Protein AF-A0A1B7WLI9-F1 (afdb_monomer_lite)

Secondary structure (DSSP, 8-state):
--------TTSTTS-TTTS----GGGGGS-EEEE-SSS--EEE--GGGT------TTSEEEE-HHHHHH-THHHH-TT-EEEPPHHHHHHTT--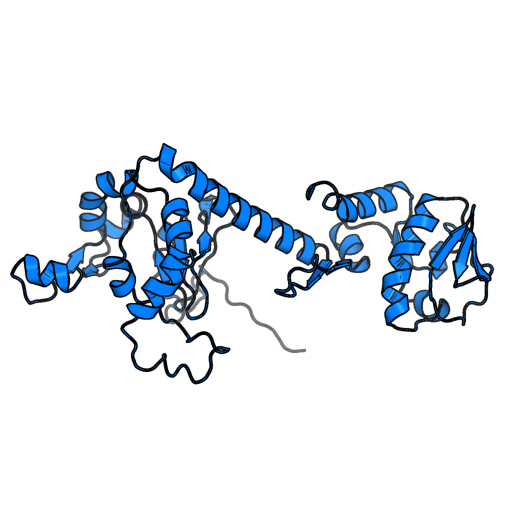S--EEEHHHHHHHHHHHHTT--HHHHHHHHHSHHHHHHHHHT---TTS----STT--------HHHHHT-------HHHHHHHHHHHHHHHHHHHHHHHHHHHTEEEE--SSSSPPEEEE-HHHHHHHTT--EEEHHHHTTTT-EE-S-TTSB--SEEEETTEEEETTEEEEE-S-HHHHHHHHHHHHHHHTTT-BHHHHHHH-EEESSHHHHHHHHHHHHTTTSS--

pLDDT: mean 78.54, std 15.27, range [27.27, 98.25]

Sequence (322 aa):
IDKIRYLEWGTSRVPNNISRATIPELYNYPKILFGMTSFPTYDRGIAEGDGFYVPDSVRICVRWDDVYKVKRLEKEKRQMYELSKKRQKLIGDGKGKKLQIYQYAEEKIKIAEKFDLRYIAAILASSFGKRFLLLNNRDENIMSVNSETQIAKSRIYPDDLKEFPIKNISLEEQQPFIDYVNHLIESNWNLYTLTQLGHKIKFDYSDSDPTIEVNFRQVFENLNLPCWNFLNAEPHRFEIIGERNQTITKIKIKDDKLLNVRQELIFSESTIVLEFLKIYLQQYEKRGLTWTDLIQEGKIPKTDEYIQQGRRSMYSFTNSNN

Radius of gyration: 28.04 Å; chains: 1; bounding box: 56×50×82 Å

Structure (mmCIF, N/CA/C/O backbone):
data_AF-A0A1B7WLI9-F1
#
_entry.id   AF-A0A1B7WLI9-F1
#
loop_
_atom_site.group_PDB
_atom_site.id
_atom_site.type_symbol
_atom_site.label_atom_id
_atom_site.label_alt_id
_atom_site.label_comp_id
_atom_site.label_asym_id
_atom_site.label_entity_id
_atom_site.label_seq_id
_atom_site.pdbx_PDB_ins_code
_atom_site.Cartn_x
_atom_site.Cartn_y
_atom_site.Cartn_z
_atom_site.occupancy
_atom_site.B_iso_or_equiv
_atom_site.auth_seq_id
_atom_site.auth_comp_id
_atom_site.auth_asym_id
_atom_site.auth_atom_id
_atom_site.pd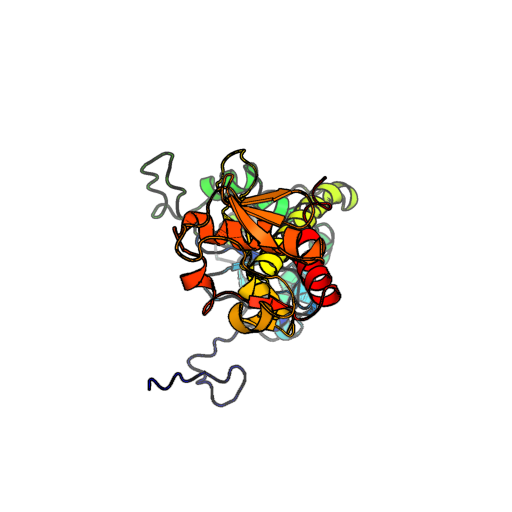bx_PDB_model_num
ATOM 1 N N . ILE A 1 1 ? 18.676 -32.121 -3.829 1.00 48.72 1 ILE A N 1
ATOM 2 C CA . ILE A 1 1 ? 17.355 -31.529 -4.151 1.00 48.72 1 ILE A CA 1
ATOM 3 C C . ILE A 1 1 ? 16.649 -31.307 -2.827 1.00 48.72 1 ILE A C 1
ATOM 5 O O . ILE A 1 1 ? 16.165 -32.272 -2.240 1.00 48.72 1 ILE A O 1
ATOM 9 N N . ASP A 1 2 ? 16.663 -30.077 -2.322 1.00 39.59 2 ASP A N 1
ATOM 10 C CA . ASP A 1 2 ? 15.984 -29.747 -1.071 1.00 39.59 2 ASP A CA 1
ATOM 11 C C . ASP A 1 2 ? 14.473 -29.750 -1.300 1.00 39.59 2 ASP A C 1
ATOM 13 O O . ASP A 1 2 ? 13.942 -29.004 -2.122 1.00 39.59 2 ASP A O 1
ATOM 17 N N . LYS A 1 3 ? 13.766 -30.650 -0.609 1.00 53.09 3 LYS A N 1
ATOM 18 C CA . LYS A 1 3 ? 12.302 -30.715 -0.652 1.00 53.09 3 LYS A CA 1
ATOM 19 C C . LYS A 1 3 ? 11.739 -29.556 0.165 1.00 53.09 3 LYS A C 1
ATOM 21 O O . LYS A 1 3 ? 11.519 -29.697 1.366 1.00 53.09 3 LYS A O 1
ATOM 26 N N . ILE A 1 4 ? 11.481 -28.433 -0.496 1.00 63.66 4 ILE A N 1
ATOM 27 C CA . ILE A 1 4 ? 10.668 -27.353 0.064 1.00 63.66 4 ILE A CA 1
ATOM 28 C C . ILE A 1 4 ? 9.254 -27.910 0.273 1.00 63.66 4 ILE A C 1
ATOM 30 O O . ILE A 1 4 ? 8.623 -28.397 -0.665 1.00 63.66 4 ILE A O 1
ATOM 34 N N . ARG A 1 5 ? 8.775 -27.904 1.520 1.00 62.66 5 ARG A N 1
ATOM 35 C CA . ARG A 1 5 ? 7.411 -28.314 1.877 1.00 62.66 5 ARG A CA 1
ATOM 36 C C . ARG A 1 5 ? 6.614 -27.076 2.265 1.00 62.66 5 ARG A C 1
ATOM 38 O O . ARG A 1 5 ? 7.075 -26.287 3.084 1.00 62.66 5 ARG A O 1
ATOM 45 N N . TYR A 1 6 ? 5.423 -26.940 1.698 1.00 66.25 6 TYR A N 1
ATOM 46 C CA . TYR A 1 6 ? 4.481 -25.871 2.017 1.00 66.25 6 TYR A CA 1
ATOM 47 C C . TYR A 1 6 ? 3.444 -26.378 3.026 1.00 66.25 6 TYR A C 1
ATOM 49 O O . TYR A 1 6 ? 3.073 -27.552 3.006 1.00 66.25 6 TYR A O 1
ATOM 57 N N . LEU A 1 7 ? 2.989 -25.500 3.920 1.00 65.88 7 LEU A N 1
ATOM 58 C CA . LEU A 1 7 ? 1.872 -25.769 4.829 1.00 65.88 7 LEU A CA 1
ATOM 59 C C . LEU A 1 7 ? 0.556 -25.387 4.139 1.00 65.88 7 LEU A C 1
ATOM 61 O O . LEU A 1 7 ? 0.401 -24.255 3.686 1.00 65.88 7 LEU A O 1
ATOM 65 N N . GLU A 1 8 ? -0.395 -26.319 4.083 1.00 66.00 8 GLU A N 1
ATOM 66 C CA . GLU A 1 8 ? -1.727 -26.108 3.498 1.00 66.00 8 GLU A CA 1
ATOM 67 C C . GLU A 1 8 ? -2.629 -25.300 4.454 1.00 66.00 8 GLU A C 1
ATOM 69 O O . GLU A 1 8 ? -3.425 -25.866 5.207 1.00 66.00 8 GLU A O 1
ATOM 74 N N . TRP A 1 9 ? -2.488 -23.970 4.459 1.00 63.16 9 TRP A N 1
ATOM 75 C CA . TRP A 1 9 ? -3.261 -23.062 5.319 1.00 63.16 9 TRP A CA 1
ATOM 76 C C . TRP A 1 9 ? -4.783 -23.249 5.167 1.00 63.16 9 TRP A C 1
ATOM 78 O O . TRP A 1 9 ? -5.290 -23.384 4.058 1.00 63.16 9 TRP A O 1
ATOM 88 N N . GLY A 1 10 ? -5.522 -23.249 6.284 1.00 60.28 10 GLY A N 1
ATOM 89 C CA . GLY A 1 10 ? -6.986 -23.399 6.285 1.00 60.28 10 GLY A CA 1
ATOM 90 C C . GLY A 1 10 ? -7.503 -24.836 6.129 1.00 60.28 10 GLY A C 1
ATOM 91 O O . GLY A 1 10 ? -8.710 -25.037 6.025 1.00 60.28 10 GLY A O 1
ATOM 92 N N . THR A 1 11 ? -6.619 -25.837 6.140 1.00 69.56 11 THR A N 1
ATOM 93 C CA . THR A 1 11 ? -6.998 -27.258 6.119 1.00 69.56 11 THR A CA 1
ATOM 94 C C . THR A 1 11 ? -6.859 -27.904 7.496 1.00 69.56 11 THR A C 1
ATOM 96 O O . THR A 1 11 ? -6.132 -27.419 8.364 1.00 69.56 11 THR A O 1
ATOM 99 N N . SER A 1 12 ? -7.488 -29.068 7.682 1.00 66.25 12 SER A N 1
ATOM 100 C CA . SER A 1 12 ? -7.314 -29.898 8.885 1.00 66.25 12 SER A CA 1
ATOM 101 C C . SER A 1 12 ? -5.891 -30.451 9.061 1.00 66.25 12 SER A C 1
ATOM 103 O O . SER A 1 12 ? -5.584 -31.027 10.102 1.00 66.25 12 SER A O 1
ATOM 105 N N . ARG A 1 13 ? -5.018 -30.292 8.054 1.00 67.88 13 ARG A N 1
ATOM 106 C CA . ARG A 1 13 ? -3.630 -30.774 8.065 1.00 67.88 13 ARG A CA 1
ATOM 107 C C . ARG A 1 13 ? -2.660 -29.804 8.735 1.00 67.88 13 ARG A C 1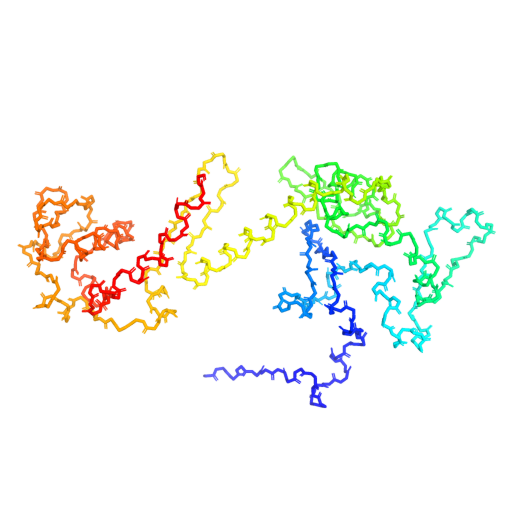
ATOM 109 O O . ARG A 1 13 ? -1.538 -30.201 9.044 1.00 67.88 13 ARG A O 1
ATOM 116 N N . VAL A 1 14 ? -3.061 -28.553 8.964 1.00 65.69 14 VAL A N 1
ATOM 117 C CA . VAL A 1 14 ? -2.256 -27.601 9.738 1.00 65.69 14 VAL A CA 1
ATOM 118 C C . VAL A 1 14 ? -2.468 -27.891 11.220 1.00 65.69 14 VAL A C 1
ATOM 120 O O . VAL A 1 14 ? -3.608 -27.864 11.680 1.00 65.69 14 VAL A O 1
ATOM 123 N N . PRO A 1 15 ? -1.401 -28.159 11.995 1.00 63.06 15 PRO A N 1
ATOM 124 C CA . PRO A 1 15 ? -1.539 -28.386 13.423 1.00 63.06 15 PRO A CA 1
ATOM 125 C C . PRO A 1 15 ? -2.229 -27.196 14.089 1.00 63.06 15 PRO A C 1
ATOM 127 O O . PRO A 1 15 ? -1.808 -26.050 13.906 1.00 63.06 15 PRO A O 1
ATOM 130 N N . ASN A 1 16 ? -3.218 -27.473 14.940 1.00 61.66 16 ASN A N 1
ATOM 131 C CA . ASN A 1 16 ? -3.893 -26.454 15.753 1.00 61.66 16 ASN A CA 1
ATOM 132 C C . ASN A 1 16 ? -2.909 -25.623 16.605 1.00 61.66 16 ASN A C 1
ATOM 134 O O . ASN A 1 16 ? -3.220 -24.506 17.005 1.00 61.66 16 ASN A O 1
ATOM 138 N N . ASN A 1 17 ? -1.701 -26.143 16.849 1.00 54.44 17 ASN A N 1
ATOM 139 C CA . ASN A 1 17 ? -0.620 -25.458 17.562 1.00 54.44 17 ASN A CA 1
ATOM 140 C C . ASN A 1 17 ? 0.058 -24.346 16.735 1.00 54.44 17 ASN A C 1
ATOM 142 O O . ASN A 1 17 ? 0.784 -23.532 17.299 1.00 54.44 17 ASN A O 1
ATOM 146 N N . ILE A 1 18 ? -0.152 -24.319 15.415 1.00 58.78 18 ILE A N 1
ATOM 147 C CA . ILE A 1 18 ? 0.377 -23.304 14.490 1.00 58.78 18 ILE A CA 1
ATOM 148 C C . ILE A 1 18 ? -0.732 -22.323 14.084 1.00 58.78 18 ILE A C 1
ATOM 150 O O . ILE A 1 18 ? -0.476 -21.127 13.940 1.00 58.78 18 ILE A O 1
ATOM 154 N N . SER A 1 19 ? -1.980 -22.791 13.951 1.00 57.03 19 SER A N 1
ATOM 155 C CA . SER A 1 19 ? -3.126 -21.915 13.696 1.00 57.03 19 SER A CA 1
ATOM 156 C C . SER A 1 19 ? -3.517 -21.161 14.971 1.00 57.03 19 SER A C 1
ATOM 158 O O . SER A 1 19 ? -4.162 -21.706 15.868 1.00 57.03 19 SER A O 1
ATOM 160 N N . ARG A 1 20 ? -3.153 -19.882 15.074 1.00 58.56 20 ARG A N 1
ATOM 161 C CA . ARG A 1 20 ? -3.694 -19.028 16.138 1.00 58.56 20 ARG A CA 1
ATOM 162 C C . ARG A 1 20 ? -5.151 -18.695 15.836 1.00 58.56 20 ARG A C 1
ATOM 164 O O . ARG A 1 20 ? -5.511 -18.487 14.681 1.00 58.56 20 ARG A O 1
ATOM 171 N N . ALA A 1 21 ? -5.970 -18.602 16.881 1.00 60.31 21 ALA A N 1
ATOM 172 C CA . ALA A 1 21 ? -7.329 -18.090 16.767 1.00 60.31 21 ALA A CA 1
ATOM 173 C C . ALA A 1 21 ? -7.275 -16.613 16.347 1.00 60.31 21 ALA A C 1
ATOM 175 O O . ALA A 1 21 ? -7.111 -15.719 17.176 1.00 60.31 21 ALA A O 1
ATOM 176 N N . THR A 1 22 ? -7.347 -16.368 15.043 1.00 71.50 22 THR A N 1
ATOM 177 C CA . THR A 1 22 ? -7.583 -15.046 14.471 1.00 71.50 22 THR A CA 1
ATOM 178 C C . THR A 1 22 ? -9.085 -14.863 14.262 1.00 71.50 22 THR A C 1
ATOM 180 O O . THR A 1 22 ? -9.869 -15.809 14.383 1.00 71.50 22 THR A O 1
ATOM 183 N N . ILE A 1 23 ? -9.493 -13.634 13.961 1.00 86.50 23 ILE A N 1
ATOM 184 C CA . ILE A 1 23 ? -10.844 -13.320 13.491 1.00 86.50 23 ILE A CA 1
ATOM 185 C C . ILE A 1 23 ? -10.670 -12.875 12.037 1.00 86.50 23 ILE A C 1
ATOM 187 O O . ILE A 1 23 ? -10.466 -11.681 11.800 1.00 86.50 23 ILE A O 1
ATOM 191 N N . PRO A 1 24 ? -10.604 -13.821 11.072 1.00 86.25 24 PRO A N 1
ATOM 192 C CA . PRO A 1 24 ? -10.329 -13.520 9.667 1.00 86.25 24 PRO A CA 1
ATOM 193 C C . PRO A 1 24 ? -11.271 -12.470 9.089 1.00 86.25 24 PRO A C 1
ATOM 195 O O . PRO A 1 24 ? -10.866 -11.674 8.253 1.00 86.25 24 PRO A O 1
ATOM 198 N N . GLU A 1 25 ? -12.505 -12.426 9.582 1.00 90.75 25 GLU A N 1
ATOM 199 C CA . GLU A 1 25 ? -13.538 -11.490 9.162 1.00 90.75 25 GLU A CA 1
ATOM 200 C C . GLU A 1 25 ? -13.099 -10.028 9.332 1.00 90.75 25 GLU A C 1
ATOM 202 O O . GLU A 1 25 ? -13.477 -9.190 8.522 1.00 90.75 25 GLU A O 1
ATOM 207 N N . LEU A 1 26 ? -12.257 -9.713 10.327 1.00 91.00 26 LEU A N 1
ATOM 208 C CA . LEU A 1 26 ? -11.725 -8.358 10.518 1.00 91.00 26 LEU A CA 1
ATOM 209 C C . LEU A 1 26 ? -10.781 -7.922 9.392 1.00 91.00 26 LEU A C 1
ATOM 211 O O . LEU A 1 26 ? -10.635 -6.728 9.153 1.00 91.00 26 LEU A O 1
ATOM 215 N N . TYR A 1 27 ? -10.149 -8.864 8.690 1.00 91.44 27 TYR A N 1
ATOM 216 C CA . TYR A 1 27 ? -9.247 -8.548 7.584 1.00 91.44 27 TYR A CA 1
ATOM 217 C C . TYR A 1 27 ? -9.981 -8.113 6.317 1.00 91.44 27 TYR A C 1
ATOM 219 O O . TYR A 1 27 ? -9.371 -7.458 5.469 1.00 91.44 27 TYR A O 1
ATOM 227 N N . ASN A 1 28 ? -11.271 -8.438 6.206 1.00 92.69 28 ASN A N 1
ATOM 228 C CA . ASN A 1 28 ? -12.104 -8.055 5.070 1.00 92.69 28 ASN A CA 1
ATOM 229 C C . ASN A 1 28 ? -12.377 -6.549 5.029 1.00 92.69 28 ASN A C 1
ATOM 231 O O . ASN A 1 28 ? -12.676 -6.034 3.960 1.00 92.69 28 ASN A O 1
ATOM 235 N N . TYR A 1 29 ? -12.265 -5.862 6.166 1.00 94.00 29 TYR A N 1
ATOM 236 C CA . TYR A 1 29 ? -12.579 -4.444 6.285 1.00 94.00 29 TYR A CA 1
ATOM 237 C C . TYR A 1 29 ? -11.338 -3.562 6.114 1.00 94.00 29 TYR A C 1
ATOM 239 O O . TYR A 1 29 ? -10.216 -4.015 6.397 1.00 94.00 29 TYR A O 1
ATOM 247 N N . PRO A 1 30 ? -11.536 -2.292 5.718 1.00 94.19 30 PRO A N 1
ATOM 248 C CA . PRO A 1 30 ? -10.477 -1.303 5.726 1.00 94.19 30 PRO A CA 1
ATOM 249 C C . PRO A 1 30 ? -9.821 -1.175 7.102 1.00 94.19 30 PRO A C 1
ATOM 251 O O . PRO A 1 30 ? -10.481 -1.214 8.147 1.00 94.19 30 PRO A O 1
ATOM 254 N N . LYS A 1 31 ? -8.500 -1.018 7.108 1.00 94.19 31 LYS A N 1
ATOM 255 C CA . LYS A 1 31 ? -7.697 -1.007 8.330 1.00 94.19 31 LYS A CA 1
ATOM 256 C C . LYS A 1 31 ? -6.449 -0.151 8.183 1.00 94.19 31 LYS A C 1
ATOM 258 O O . LYS A 1 31 ? -5.901 0.008 7.100 1.00 94.19 31 LYS A O 1
ATOM 263 N N . ILE A 1 32 ? -5.976 0.382 9.303 1.00 93.56 32 ILE A N 1
ATOM 264 C CA . ILE A 1 32 ? -4.643 0.986 9.392 1.00 93.56 32 ILE A CA 1
ATOM 265 C C . ILE A 1 32 ? -3.692 -0.078 9.932 1.00 93.56 32 ILE A C 1
ATOM 267 O O . ILE A 1 32 ? -3.972 -0.694 10.961 1.00 93.56 32 ILE A O 1
ATOM 271 N N . LEU A 1 33 ? -2.577 -0.295 9.243 1.00 90.62 33 LEU A N 1
ATOM 272 C CA . LEU A 1 33 ? -1.531 -1.235 9.624 1.00 90.62 33 LEU A CA 1
ATOM 273 C C . LEU A 1 33 ? -0.372 -0.483 10.272 1.00 90.62 33 LEU A C 1
ATOM 275 O O . LEU A 1 33 ? 0.156 0.455 9.684 1.00 90.62 33 LEU A O 1
ATOM 279 N N . PHE A 1 34 ? 0.067 -0.935 11.441 1.00 85.62 34 PHE A N 1
ATOM 280 C CA . PHE A 1 34 ? 1.279 -0.463 12.106 1.00 85.62 34 PHE A CA 1
ATOM 281 C C . PHE A 1 34 ? 2.277 -1.608 12.224 1.00 85.62 34 PHE A C 1
ATOM 283 O O . PHE A 1 34 ? 2.041 -2.572 12.958 1.00 85.62 34 PHE A O 1
ATOM 290 N N . GLY A 1 35 ? 3.399 -1.505 11.516 1.00 76.69 35 GLY A N 1
ATOM 291 C CA . GLY A 1 35 ? 4.520 -2.416 11.714 1.00 76.69 35 GLY A CA 1
ATOM 292 C C . GLY A 1 35 ? 5.323 -2.054 12.962 1.00 76.69 35 GLY A C 1
ATOM 293 O O . GLY A 1 35 ? 5.289 -0.926 13.443 1.00 76.69 35 GLY A O 1
ATOM 294 N N . MET A 1 36 ? 6.097 -3.012 13.474 1.00 64.25 36 MET A N 1
ATOM 295 C CA . MET A 1 36 ? 6.949 -2.810 14.658 1.00 64.25 36 MET A CA 1
ATOM 296 C C . MET A 1 36 ? 8.051 -1.754 14.451 1.00 64.25 36 MET A C 1
ATOM 298 O O . MET A 1 36 ? 8.588 -1.220 15.416 1.00 64.25 36 MET A O 1
ATOM 302 N N . THR A 1 37 ? 8.427 -1.492 13.199 1.00 61.44 37 THR A N 1
ATOM 303 C CA . THR A 1 37 ? 9.487 -0.543 12.821 1.00 61.44 37 THR A CA 1
ATOM 304 C C . THR A 1 37 ? 9.066 0.386 11.687 1.00 61.44 37 THR A C 1
ATOM 306 O O . THR A 1 37 ? 9.896 1.130 11.173 1.00 61.44 37 THR A O 1
ATOM 309 N N . SER A 1 38 ? 7.804 0.322 11.256 1.00 67.00 38 SER A N 1
ATOM 310 C CA . SER A 1 38 ? 7.291 1.103 10.134 1.00 67.00 38 SER A CA 1
ATOM 311 C C . SER A 1 38 ? 6.197 2.053 10.599 1.00 67.00 38 SER A C 1
ATOM 313 O O . SER A 1 38 ? 5.463 1.782 11.548 1.00 67.00 38 SER A O 1
ATOM 315 N N . PHE A 1 39 ? 6.079 3.174 9.898 1.00 72.25 39 PHE A N 1
ATOM 316 C CA . PHE A 1 39 ? 4.972 4.104 10.085 1.00 72.25 39 PHE A CA 1
ATOM 317 C C . PHE A 1 39 ? 3.649 3.498 9.590 1.00 72.25 39 PHE A C 1
ATOM 319 O O . PHE A 1 39 ? 3.677 2.521 8.833 1.00 72.25 39 PHE A O 1
ATOM 326 N N . PRO A 1 40 ? 2.498 4.033 10.042 1.00 85.69 40 PRO A N 1
ATOM 327 C CA . PRO A 1 40 ? 1.205 3.506 9.645 1.00 85.69 40 PRO A CA 1
ATOM 328 C C . PRO A 1 40 ? 0.986 3.594 8.139 1.00 85.69 40 PRO A C 1
ATOM 330 O O . PRO A 1 40 ? 1.371 4.574 7.505 1.00 85.69 40 PRO A O 1
ATOM 333 N N . THR A 1 41 ? 0.302 2.593 7.599 1.00 87.56 41 THR A N 1
ATOM 334 C CA . THR A 1 41 ? -0.227 2.609 6.234 1.00 87.56 41 THR A CA 1
ATOM 335 C C . THR A 1 41 ? -1.697 2.211 6.240 1.00 87.56 41 THR A C 1
ATOM 337 O O . THR A 1 41 ? -2.165 1.558 7.175 1.00 87.56 41 THR A O 1
ATOM 340 N N . TYR A 1 42 ? -2.432 2.621 5.215 1.00 92.81 42 TYR A N 1
ATOM 341 C CA . TYR A 1 42 ? -3.826 2.243 5.030 1.00 92.81 42 TYR A CA 1
ATOM 342 C C . TYR A 1 42 ? -3.932 1.020 4.114 1.00 92.81 42 TYR A C 1
ATOM 344 O O . TYR A 1 42 ? -3.202 0.892 3.135 1.00 92.81 42 TYR A O 1
ATOM 352 N N . ASP A 1 43 ? -4.858 0.135 4.452 1.00 91.44 43 ASP A N 1
ATOM 353 C CA . ASP A 1 43 ? -5.188 -1.094 3.745 1.00 91.44 43 ASP A CA 1
ATOM 354 C C . ASP A 1 43 ? -6.706 -1.109 3.518 1.00 91.44 43 ASP A C 1
ATOM 356 O O . ASP A 1 43 ? -7.479 -0.887 4.455 1.00 91.44 43 ASP A O 1
ATOM 360 N N . ARG A 1 44 ? -7.134 -1.336 2.271 1.00 89.69 44 ARG A N 1
ATOM 361 C CA . ARG A 1 44 ? -8.547 -1.289 1.855 1.00 89.69 44 ARG A CA 1
ATOM 362 C C . ARG A 1 44 ? -9.369 -2.501 2.311 1.00 89.69 44 ARG A C 1
ATOM 364 O O . ARG A 1 44 ? -10.592 -2.439 2.293 1.00 89.69 44 ARG A O 1
ATOM 371 N N . GLY A 1 45 ? -8.728 -3.560 2.797 1.00 89.50 45 GLY A N 1
ATOM 372 C CA . GLY A 1 45 ? -9.376 -4.807 3.190 1.00 89.50 45 GLY A CA 1
ATOM 373 C C . GLY A 1 45 ? -9.250 -5.896 2.127 1.00 89.50 45 GLY A C 1
ATOM 374 O O . GLY A 1 45 ? -9.090 -5.637 0.941 1.00 89.50 45 GLY A O 1
ATOM 375 N N . ILE A 1 46 ? -9.312 -7.159 2.555 1.00 87.38 46 ILE A N 1
ATOM 376 C CA . ILE A 1 46 ? -9.196 -8.311 1.642 1.00 87.38 46 ILE A CA 1
ATOM 377 C C . ILE A 1 46 ? -10.391 -8.391 0.683 1.00 87.38 46 ILE A C 1
ATOM 379 O O . ILE A 1 46 ? -10.241 -8.862 -0.441 1.00 87.38 46 ILE A O 1
ATOM 383 N N . ALA A 1 47 ? -11.567 -7.911 1.102 1.00 81.69 47 ALA A N 1
ATOM 384 C CA . ALA A 1 47 ? -12.765 -7.918 0.263 1.00 81.69 47 ALA A CA 1
ATOM 385 C C . ALA A 1 47 ? -12.619 -7.041 -0.994 1.00 81.69 47 ALA A C 1
ATOM 387 O O . ALA A 1 47 ? -13.241 -7.339 -2.007 1.00 81.69 47 ALA A O 1
ATOM 388 N N . GLU A 1 48 ? -11.757 -6.022 -0.942 1.00 77.75 48 GLU A N 1
ATOM 389 C CA . GLU A 1 48 ? -11.445 -5.127 -2.064 1.00 77.75 48 GLU A CA 1
ATOM 390 C C . GLU A 1 48 ? -10.346 -5.691 -2.991 1.00 77.75 48 GLU A C 1
ATOM 392 O O . GLU A 1 48 ? -9.979 -5.071 -3.986 1.00 77.75 48 GLU A O 1
ATOM 397 N N . GLY A 1 49 ? -9.827 -6.892 -2.701 1.00 71.00 49 GLY A N 1
ATOM 398 C CA . GLY A 1 49 ? -8.875 -7.610 -3.556 1.00 71.00 49 GLY A CA 1
ATOM 399 C C . GLY A 1 49 ? -7.407 -7.214 -3.384 1.00 71.00 49 GLY A C 1
ATOM 400 O O . GLY A 1 49 ? -6.549 -7.792 -4.048 1.00 71.00 49 GLY A O 1
ATOM 401 N N . ASP A 1 50 ? -7.098 -6.277 -2.487 1.00 73.19 50 ASP A N 1
ATOM 402 C CA . ASP A 1 50 ? -5.743 -5.747 -2.304 1.00 73.19 50 ASP A CA 1
ATOM 403 C C . ASP A 1 50 ? -5.308 -5.598 -0.831 1.00 73.19 50 ASP A C 1
ATOM 405 O O . ASP A 1 50 ? -4.233 -5.069 -0.548 1.00 73.19 50 ASP A O 1
ATOM 409 N N . GLY A 1 51 ? -6.122 -6.067 0.119 1.00 83.12 51 GLY A N 1
ATOM 410 C CA . GLY A 1 51 ? -5.765 -6.095 1.536 1.00 83.12 51 GLY A CA 1
ATOM 411 C C . GLY A 1 51 ? -4.847 -7.255 1.928 1.00 83.12 51 GLY A C 1
ATOM 412 O O . GLY A 1 51 ? -4.807 -8.308 1.291 1.00 83.12 51 GLY A O 1
ATOM 413 N N . PHE A 1 52 ? -4.146 -7.093 3.049 1.00 84.12 52 PHE A N 1
ATOM 414 C CA . PHE A 1 52 ? -3.135 -8.034 3.522 1.00 84.12 52 PHE A CA 1
ATOM 415 C C . PHE A 1 52 ? -3.569 -8.778 4.786 1.00 84.12 52 PHE A C 1
ATOM 417 O O . PHE A 1 52 ? -4.091 -8.184 5.735 1.00 84.12 52 PHE A O 1
ATOM 424 N N . TYR A 1 53 ? -3.261 -10.077 4.844 1.00 85.44 53 TYR A N 1
ATOM 425 C CA . TYR A 1 53 ? -3.081 -10.769 6.120 1.00 85.44 53 TYR A CA 1
ATOM 426 C C . TYR A 1 53 ? -1.751 -10.344 6.733 1.00 85.44 53 TYR A C 1
ATOM 428 O O . TYR A 1 53 ? -0.748 -10.237 6.028 1.00 85.44 53 TYR A O 1
ATOM 436 N N . VAL A 1 54 ? -1.727 -10.127 8.047 1.00 83.81 54 VAL A N 1
ATOM 437 C CA . VAL A 1 54 ? -0.531 -9.625 8.727 1.00 83.81 54 VAL A CA 1
ATOM 438 C C . VAL A 1 54 ? -0.110 -10.539 9.878 1.00 83.81 54 VAL A C 1
ATOM 440 O O . VAL A 1 54 ? -0.964 -11.165 10.513 1.00 83.81 54 VAL A O 1
ATOM 443 N N . PRO A 1 55 ? 1.202 -10.648 10.155 1.00 81.62 55 PRO A N 1
ATOM 444 C CA . PRO A 1 55 ? 1.695 -11.388 11.308 1.00 81.62 55 PRO A CA 1
ATOM 445 C C . PRO A 1 55 ? 1.373 -10.659 12.620 1.00 81.62 55 PRO A C 1
ATOM 447 O O . PRO A 1 55 ? 0.995 -9.489 12.643 1.00 81.62 55 PRO A O 1
ATOM 450 N N . ASP A 1 56 ? 1.590 -11.336 13.746 1.00 76.00 56 ASP A N 1
ATOM 451 C CA . ASP A 1 56 ? 1.352 -10.802 15.093 1.00 76.00 56 ASP A CA 1
ATOM 452 C C . ASP A 1 56 ? 2.274 -9.637 15.488 1.00 76.00 56 ASP A C 1
ATOM 454 O O . ASP A 1 56 ? 2.024 -8.965 16.490 1.00 76.00 56 ASP A O 1
ATOM 458 N N . SER A 1 57 ? 3.327 -9.381 14.715 1.00 77.94 57 SER A N 1
ATOM 459 C CA . SER A 1 57 ? 4.192 -8.209 14.851 1.00 77.94 57 SER A CA 1
ATOM 460 C C . SER A 1 57 ? 3.570 -6.928 14.287 1.00 77.94 57 SER A C 1
ATOM 462 O O . SER A 1 57 ? 4.078 -5.842 14.571 1.00 77.94 57 SER A O 1
ATOM 464 N N . VAL A 1 58 ? 2.475 -7.036 13.528 1.00 84.06 58 VAL A N 1
ATOM 465 C CA . VAL A 1 58 ? 1.730 -5.905 12.971 1.00 84.06 58 VAL A CA 1
ATOM 466 C C . VAL A 1 58 ? 0.462 -5.688 13.788 1.00 84.06 58 VAL A C 1
ATOM 468 O O . VAL A 1 58 ? -0.267 -6.623 14.128 1.00 84.06 58 VAL A O 1
ATOM 471 N N . ARG A 1 59 ? 0.188 -4.433 14.139 1.00 86.12 59 ARG A N 1
ATOM 472 C CA . ARG A 1 59 ? -1.083 -4.033 14.749 1.00 86.12 59 ARG A CA 1
ATOM 473 C C . ARG A 1 59 ? -2.016 -3.552 13.652 1.00 86.12 59 ARG A C 1
ATOM 475 O O . ARG A 1 59 ? -1.593 -2.812 12.770 1.00 86.12 59 ARG A O 1
ATOM 482 N N . ILE A 1 60 ? -3.278 -3.960 13.728 1.00 89.38 60 ILE A N 1
ATOM 483 C CA . ILE A 1 60 ? -4.328 -3.476 12.833 1.00 89.38 60 ILE A CA 1
ATOM 484 C C . ILE A 1 60 ? -5.304 -2.612 13.624 1.00 89.38 60 ILE A C 1
ATOM 486 O O . ILE A 1 60 ? -5.671 -2.950 14.752 1.00 89.38 60 ILE A O 1
ATOM 490 N N . CYS A 1 61 ? -5.732 -1.505 13.033 1.00 91.44 61 CYS A N 1
ATOM 491 C CA . CYS A 1 61 ? -6.792 -0.660 13.562 1.00 91.44 61 CYS A CA 1
ATOM 492 C C . CYS A 1 61 ? -7.959 -0.679 12.580 1.00 91.44 61 CYS A C 1
ATOM 494 O O . CYS A 1 61 ? -7.839 -0.169 11.470 1.00 91.44 61 CYS A O 1
ATOM 496 N N . VAL A 1 62 ? -9.069 -1.277 13.006 1.00 93.38 62 VAL A N 1
ATOM 497 C CA . VAL A 1 62 ? -10.323 -1.369 12.248 1.00 93.38 62 VAL A CA 1
ATOM 498 C C . VAL A 1 62 ? -11.330 -0.405 12.868 1.00 93.38 62 VAL A C 1
ATOM 500 O O . VAL A 1 62 ? -11.324 -0.197 14.087 1.00 93.38 62 VAL A O 1
ATOM 503 N N . ARG A 1 63 ? -12.182 0.203 12.043 1.00 94.88 63 ARG A N 1
ATOM 504 C CA . ARG A 1 63 ? -13.198 1.152 12.506 1.00 94.88 63 ARG A CA 1
ATOM 505 C C . ARG A 1 63 ? -14.281 0.431 13.326 1.00 94.88 63 ARG A C 1
ATOM 507 O O . ARG A 1 63 ? -14.601 -0.726 13.066 1.00 94.88 63 ARG A O 1
ATOM 514 N N . TRP A 1 64 ? -14.821 1.078 14.363 1.00 95.44 64 TRP A N 1
ATOM 515 C CA . TRP A 1 64 ? -15.729 0.406 15.311 1.00 95.44 64 TRP A CA 1
ATOM 516 C C . TRP A 1 64 ? -17.043 -0.070 14.682 1.00 95.44 64 TRP A C 1
ATOM 518 O O . TRP A 1 64 ? -17.545 -1.126 15.049 1.00 95.44 64 TRP A O 1
ATOM 528 N N . ASP A 1 65 ? -17.587 0.671 13.725 1.00 95.69 65 ASP A N 1
ATOM 529 C CA . ASP A 1 65 ? -18.753 0.253 12.943 1.00 95.69 65 ASP A CA 1
ATOM 530 C C . ASP A 1 65 ? -18.469 -1.013 12.115 1.00 95.69 65 ASP A C 1
ATOM 532 O O . ASP A 1 65 ? -19.317 -1.899 12.052 1.00 95.69 65 ASP A O 1
ATOM 536 N N . ASP A 1 66 ? -17.266 -1.157 11.555 1.00 95.69 66 ASP A N 1
ATOM 537 C CA . ASP A 1 66 ? -16.849 -2.371 10.844 1.00 95.69 66 ASP A CA 1
ATOM 538 C C . ASP A 1 66 ? -16.637 -3.556 11.794 1.00 95.69 66 ASP A C 1
ATOM 540 O O . ASP A 1 66 ? -17.074 -4.674 11.514 1.00 95.69 66 ASP A O 1
ATOM 544 N N . VAL A 1 67 ? -16.067 -3.313 12.978 1.00 95.06 67 VAL A N 1
ATOM 545 C CA . VAL A 1 67 ? -15.981 -4.324 14.046 1.00 95.06 67 VAL A CA 1
ATOM 546 C C . VAL A 1 67 ? -17.379 -4.834 14.427 1.00 95.06 67 VAL A C 1
ATOM 548 O O . VAL A 1 67 ? -17.571 -6.039 14.586 1.00 95.06 67 VAL A O 1
ATOM 551 N N . TYR A 1 68 ? -18.379 -3.953 14.522 1.00 95.31 68 TYR A N 1
ATOM 552 C CA . TYR A 1 68 ? -19.759 -4.329 14.861 1.00 95.31 68 TYR A CA 1
ATOM 553 C C . TYR A 1 68 ? -20.463 -5.175 13.778 1.00 95.31 68 TYR A C 1
ATOM 555 O O . TYR A 1 68 ? -21.401 -5.930 14.073 1.00 95.31 68 TYR A O 1
ATOM 563 N N . LYS A 1 69 ? -20.006 -5.107 12.521 1.00 95.50 69 LYS A N 1
ATOM 564 C CA . LYS A 1 69 ? -20.503 -5.974 11.437 1.00 95.50 69 LYS A CA 1
ATOM 565 C C . LYS A 1 69 ? -20.051 -7.429 11.613 1.00 95.50 69 LYS A C 1
ATOM 567 O O . LYS A 1 69 ? -20.732 -8.342 11.145 1.00 95.50 69 LYS A O 1
ATOM 572 N N . VAL A 1 70 ? -18.964 -7.687 12.346 1.00 93.88 70 VAL A N 1
ATOM 573 C CA . VAL A 1 70 ? -18.467 -9.045 12.625 1.00 93.88 70 VAL A CA 1
ATOM 574 C C . VAL A 1 70 ? -19.262 -9.686 13.768 1.00 93.88 70 VAL A C 1
ATOM 576 O O . VAL A 1 70 ? -18.824 -9.739 14.915 1.00 93.88 70 VAL A O 1
ATOM 579 N N . LYS A 1 71 ? -20.443 -10.233 13.452 1.00 92.38 71 LYS A N 1
ATOM 580 C CA . LYS A 1 71 ? -21.367 -10.835 14.440 1.00 92.38 71 LYS A CA 1
ATOM 581 C C . LYS A 1 71 ? -20.771 -11.975 15.262 1.00 92.38 71 LYS A C 1
ATOM 583 O O . LYS A 1 71 ? -21.189 -12.203 16.392 1.00 92.38 71 LYS A O 1
ATOM 588 N N . ARG A 1 72 ? -19.748 -12.666 14.751 1.00 91.50 72 ARG A N 1
ATOM 589 C CA . ARG A 1 72 ? -19.014 -13.678 15.522 1.00 91.50 72 ARG A CA 1
ATOM 590 C C . ARG A 1 72 ? -18.446 -13.113 16.832 1.00 91.50 72 ARG A C 1
ATOM 592 O O . ARG A 1 72 ? -18.454 -13.825 17.833 1.00 91.50 72 ARG A O 1
ATOM 599 N N . LEU A 1 73 ? -18.024 -11.844 16.852 1.00 91.00 73 LEU A N 1
ATOM 600 C CA . LEU A 1 73 ? -17.467 -11.191 18.042 1.00 91.00 73 LEU A CA 1
ATOM 601 C C . LEU A 1 73 ? -18.440 -11.138 19.223 1.00 91.00 73 LEU A C 1
ATOM 603 O O . LEU A 1 73 ? -17.992 -11.112 20.364 1.00 91.00 73 LEU A O 1
ATOM 607 N N . GLU A 1 74 ? -19.749 -11.172 18.975 1.00 90.62 74 GLU A N 1
ATOM 608 C CA . GLU A 1 74 ? -20.766 -11.226 20.029 1.00 90.62 74 GLU A CA 1
ATOM 609 C C . GLU A 1 74 ? -20.624 -12.485 20.901 1.00 90.62 74 GLU A C 1
ATOM 611 O O . GLU A 1 74 ? -20.840 -12.457 22.112 1.00 90.62 74 GLU A O 1
ATOM 616 N N . LYS A 1 75 ? -20.214 -13.602 20.286 1.00 88.38 75 LYS A N 1
ATOM 617 C CA . LYS A 1 75 ? -20.068 -14.906 20.949 1.00 88.38 75 LYS A CA 1
ATOM 618 C C . LYS A 1 75 ? -18.656 -15.128 21.509 1.00 88.38 75 LYS A C 1
ATOM 620 O O . LYS A 1 75 ? -18.454 -16.022 22.332 1.00 88.38 75 LYS A O 1
ATOM 625 N N . GLU A 1 76 ? -17.684 -14.312 21.107 1.00 86.94 76 GLU A N 1
ATOM 626 C CA . GLU A 1 76 ? -16.267 -14.437 21.466 1.00 86.94 76 GLU A CA 1
ATOM 627 C C . GLU A 1 76 ? -15.956 -13.764 22.815 1.00 86.94 76 GLU A C 1
ATOM 629 O O . GLU A 1 76 ? -15.271 -12.747 22.892 1.00 86.94 76 GLU A O 1
ATOM 634 N N . LYS A 1 77 ? -16.412 -14.373 23.920 1.00 77.62 77 LYS A N 1
ATOM 635 C CA . LYS A 1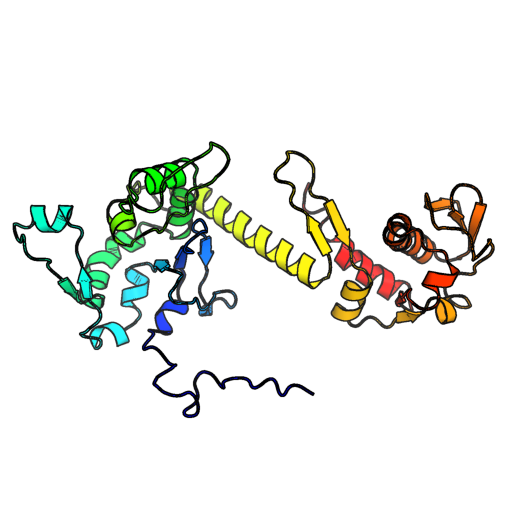 77 ? -16.331 -13.806 25.288 1.00 77.62 77 LYS A CA 1
ATOM 636 C C . LYS A 1 77 ? -14.926 -13.412 25.774 1.00 77.62 77 LYS A C 1
ATOM 638 O O . LYS A 1 77 ? -14.811 -12.714 26.780 1.00 77.62 77 LYS A O 1
ATOM 643 N N . ARG A 1 78 ? -13.863 -13.906 25.128 1.00 80.62 78 ARG A N 1
ATOM 644 C CA . ARG A 1 78 ? -12.458 -13.612 25.473 1.00 80.62 78 ARG A CA 1
ATOM 645 C C . ARG A 1 78 ? -11.947 -12.312 24.841 1.00 80.62 78 ARG A C 1
ATOM 647 O O . ARG A 1 78 ? -10.892 -11.828 25.243 1.00 80.62 78 ARG A O 1
ATOM 654 N N . GLN A 1 79 ? -12.672 -11.760 23.871 1.00 85.31 79 GLN A N 1
ATOM 655 C CA . GLN A 1 79 ? -12.288 -10.557 23.142 1.00 85.31 79 GLN A CA 1
ATOM 656 C C . GLN A 1 79 ? -12.757 -9.316 23.901 1.00 85.31 79 GLN A C 1
ATOM 658 O O . GLN A 1 79 ? -13.887 -8.847 23.761 1.00 85.31 79 GLN A O 1
ATOM 663 N N . MET A 1 80 ? -11.862 -8.792 24.737 1.00 85.81 80 MET A N 1
ATOM 664 C CA . MET A 1 80 ? -12.157 -7.702 25.660 1.00 85.81 80 MET A CA 1
ATOM 665 C C . MET A 1 80 ? -11.439 -6.413 25.256 1.00 85.81 80 MET A C 1
ATOM 667 O O . MET A 1 80 ? -10.231 -6.408 25.027 1.00 85.81 80 MET A O 1
ATOM 671 N N . TYR A 1 81 ? -12.168 -5.301 25.247 1.00 85.50 81 TYR A N 1
ATOM 672 C CA . TYR A 1 81 ? -11.616 -3.959 25.141 1.00 85.50 81 TYR A CA 1
ATOM 673 C C . TYR A 1 81 ? -11.253 -3.423 26.526 1.00 85.50 81 TYR A C 1
ATOM 675 O O . TYR A 1 81 ? -12.103 -3.317 27.411 1.00 85.50 81 TYR A O 1
ATOM 683 N N . GLU A 1 82 ? -9.992 -3.046 26.708 1.00 85.81 82 GLU A N 1
ATOM 684 C CA . GLU A 1 82 ? -9.517 -2.378 27.917 1.00 85.81 82 GLU A CA 1
ATOM 685 C C . GLU A 1 82 ? -9.559 -0.856 27.738 1.00 85.81 82 GLU A C 1
ATOM 687 O O . GLU A 1 82 ? -8.952 -0.312 26.811 1.00 85.81 82 GLU A O 1
ATOM 692 N N . LEU A 1 83 ? -10.271 -0.148 28.621 1.00 81.44 83 LEU A N 1
ATOM 693 C CA . LEU A 1 83 ? -10.323 1.319 28.598 1.00 81.44 83 LEU A CA 1
ATOM 694 C C . LEU A 1 83 ? -8.935 1.929 28.865 1.00 81.44 83 LEU A C 1
ATOM 696 O O . LEU A 1 83 ? -8.128 1.331 29.568 1.00 81.44 83 LEU A O 1
ATOM 700 N N . SER A 1 84 ? -8.658 3.141 28.369 1.00 76.94 84 SER A N 1
ATOM 701 C CA . SER A 1 84 ? -7.404 3.837 28.703 1.00 76.94 84 SER A CA 1
ATOM 702 C C . SER A 1 84 ? -7.322 4.154 30.200 1.00 76.94 84 SER A C 1
ATOM 704 O O . SER A 1 84 ? -8.342 4.431 30.837 1.00 76.94 84 SER A O 1
ATOM 706 N N . LYS A 1 85 ? -6.106 4.189 30.762 1.00 74.81 85 LYS A N 1
ATOM 707 C CA . LYS A 1 85 ? -5.873 4.517 32.184 1.00 74.81 85 LYS A CA 1
ATOM 708 C C . LYS A 1 85 ? -6.534 5.837 32.592 1.00 74.81 85 LYS A C 1
ATOM 710 O O . LYS A 1 85 ? -7.142 5.922 33.657 1.00 74.81 85 LYS A O 1
ATOM 715 N N . LYS A 1 86 ? -6.470 6.858 31.727 1.00 75.50 86 LYS A N 1
ATOM 716 C CA . LYS A 1 86 ? -7.141 8.150 31.942 1.00 75.50 86 LYS A CA 1
ATOM 717 C C . LYS A 1 86 ? -8.656 7.991 32.106 1.00 75.50 86 LYS A C 1
ATOM 719 O O . LYS A 1 86 ? -9.244 8.591 33.001 1.00 75.50 86 LYS A O 1
ATOM 724 N N . ARG A 1 87 ? -9.288 7.161 31.274 1.00 76.75 87 ARG A N 1
ATOM 725 C CA . ARG A 1 87 ? -10.735 6.925 31.317 1.00 76.75 87 ARG A CA 1
ATOM 726 C C . ARG A 1 87 ? -11.153 6.035 32.486 1.00 76.75 87 ARG A C 1
ATOM 728 O O . ARG A 1 87 ? -12.194 6.294 33.073 1.00 76.75 87 ARG A O 1
ATOM 735 N N . GLN A 1 88 ? -10.333 5.054 32.860 1.00 79.50 88 GLN A N 1
ATOM 736 C CA . GLN A 1 88 ? -10.543 4.251 34.072 1.00 79.50 88 GLN A CA 1
ATOM 737 C C . GLN A 1 88 ? -10.570 5.145 35.325 1.00 79.50 88 GLN A C 1
ATOM 739 O O . GLN A 1 88 ? -11.519 5.081 36.101 1.00 79.50 88 GLN A O 1
ATOM 744 N N . LYS A 1 89 ? -9.601 6.070 35.456 1.00 77.38 89 LYS A N 1
ATOM 745 C CA . LYS A 1 89 ? -9.563 7.053 36.556 1.00 77.38 89 LYS A CA 1
ATOM 746 C C . LYS A 1 89 ? -10.824 7.922 36.622 1.00 77.38 89 LYS A C 1
ATOM 748 O O . LYS A 1 89 ? -11.351 8.130 37.707 1.00 77.38 89 LYS A O 1
ATOM 753 N N . LEU A 1 90 ? -11.321 8.401 35.478 1.00 78.69 90 LEU A N 1
ATOM 754 C CA . LEU A 1 90 ? -12.535 9.231 35.412 1.00 78.69 90 LEU A CA 1
ATOM 755 C C . LEU A 1 90 ? -13.804 8.496 35.862 1.00 78.69 90 LEU A C 1
ATOM 757 O O . LEU A 1 90 ? -14.718 9.125 36.378 1.00 78.69 90 LEU A O 1
ATOM 761 N N . ILE A 1 91 ? -13.871 7.179 35.663 1.00 75.69 91 ILE A N 1
ATOM 762 C CA . ILE A 1 91 ? -15.040 6.362 36.018 1.00 75.69 91 ILE A CA 1
ATOM 763 C C . ILE A 1 91 ? -14.995 5.946 37.508 1.00 75.69 91 ILE A C 1
ATOM 765 O O . ILE A 1 91 ? -15.917 5.303 37.996 1.00 75.69 91 ILE A O 1
ATOM 769 N N . GLY A 1 92 ? -13.946 6.325 38.252 1.00 66.00 92 GLY A N 1
ATOM 770 C CA . GLY A 1 92 ? -13.774 5.978 39.671 1.00 66.00 92 GLY A CA 1
ATOM 771 C C . GLY A 1 92 ? -13.411 4.510 39.911 1.00 66.00 92 GLY A C 1
ATOM 772 O O . GLY A 1 92 ? -13.271 4.077 41.051 1.00 66.00 92 GLY A O 1
ATOM 773 N N . ASP A 1 93 ? -13.221 3.746 38.837 1.00 59.41 93 ASP A N 1
ATOM 774 C CA . ASP A 1 93 ? -12.961 2.316 38.868 1.00 59.41 93 ASP A CA 1
ATOM 775 C C . ASP A 1 93 ? -11.463 2.120 38.610 1.00 59.41 93 ASP A C 1
ATOM 777 O O . ASP A 1 93 ? -11.002 1.944 37.483 1.00 59.41 93 ASP A O 1
ATOM 781 N N . GLY A 1 94 ? -10.658 2.233 39.672 1.00 56.84 94 GLY A N 1
ATOM 782 C CA . GLY A 1 94 ? -9.203 2.019 39.628 1.00 56.84 94 GLY A CA 1
ATOM 783 C C . GLY A 1 94 ? -8.793 0.585 39.256 1.00 56.84 94 GLY A C 1
ATOM 784 O O . GLY A 1 94 ? -7.606 0.264 39.246 1.00 56.84 94 GLY A O 1
ATOM 785 N N . LYS A 1 95 ? -9.767 -0.285 38.969 1.00 55.38 95 LYS A N 1
ATOM 786 C CA . LYS A 1 95 ? -9.594 -1.646 38.472 1.00 55.38 95 LYS A CA 1
ATOM 787 C C . LYS A 1 95 ? -9.924 -1.654 36.984 1.00 55.38 95 LYS A C 1
ATOM 789 O O . LYS A 1 95 ? -10.983 -1.185 36.587 1.00 55.38 95 LYS A O 1
ATOM 794 N N . GLY A 1 96 ? -9.012 -2.180 36.166 1.00 62.62 96 GLY A N 1
ATOM 795 C CA . GLY A 1 96 ? -9.083 -2.174 34.702 1.00 62.62 96 GLY A CA 1
ATOM 796 C C . GLY A 1 96 ? -10.402 -2.698 34.135 1.00 62.62 96 GLY A C 1
ATOM 797 O O . GLY A 1 96 ? -10.520 -3.884 33.829 1.00 62.62 96 GLY A O 1
ATOM 798 N N . LYS A 1 97 ? -11.388 -1.806 33.978 1.00 73.31 97 LYS A N 1
ATOM 799 C CA . LYS A 1 97 ? -12.699 -2.140 33.429 1.00 73.31 97 LYS A CA 1
ATOM 800 C C . LYS A 1 97 ? -12.525 -2.590 31.985 1.00 73.31 97 LYS A C 1
ATOM 802 O O . LYS A 1 97 ? -12.106 -1.818 31.116 1.00 73.31 97 LYS A O 1
ATOM 807 N N . LYS A 1 98 ? -12.855 -3.856 31.755 1.00 81.81 98 LYS A N 1
ATOM 808 C CA . LYS A 1 98 ? -12.854 -4.494 30.445 1.00 81.81 98 LYS A CA 1
ATOM 809 C C . LYS A 1 98 ? -14.290 -4.625 29.953 1.00 81.81 98 LYS A C 1
ATOM 811 O O . LYS A 1 98 ? -15.163 -5.053 30.703 1.00 81.81 98 LYS A O 1
ATOM 816 N N . LEU A 1 99 ? -14.522 -4.256 28.701 1.00 86.44 99 LEU A N 1
ATOM 817 C CA . LEU A 1 99 ? -15.817 -4.354 28.024 1.00 86.44 99 LEU A CA 1
ATOM 818 C C . LEU A 1 99 ? -15.723 -5.409 26.925 1.00 86.44 99 LEU A C 1
ATOM 820 O O . LEU A 1 99 ? -14.648 -5.601 26.363 1.00 86.44 99 LEU A O 1
ATOM 824 N N . GLN A 1 100 ? -16.822 -6.084 26.593 1.00 90.56 100 GLN A N 1
ATOM 825 C CA . GLN A 1 100 ? -16.832 -6.943 25.406 1.00 90.56 100 GLN A CA 1
ATOM 826 C C . GLN A 1 100 ? -16.619 -6.075 24.162 1.00 90.56 100 GLN A C 1
ATOM 828 O O . GLN A 1 100 ? -17.273 -5.039 24.022 1.00 90.56 100 GLN A O 1
ATOM 833 N N . ILE A 1 101 ? -15.715 -6.485 23.263 1.00 91.50 101 ILE A N 1
ATOM 834 C CA . ILE A 1 101 ? -15.376 -5.699 22.062 1.00 91.50 101 ILE A CA 1
ATOM 835 C C . ILE A 1 101 ? -16.626 -5.383 21.239 1.00 91.50 101 ILE A C 1
ATOM 837 O O . ILE A 1 101 ? -16.789 -4.250 20.802 1.00 91.50 101 ILE A O 1
ATOM 841 N N . TYR A 1 102 ? -17.524 -6.354 21.075 1.00 92.81 102 TYR A N 1
ATOM 842 C CA . TYR A 1 102 ? -18.741 -6.187 20.284 1.00 92.81 102 TYR A CA 1
ATOM 843 C C . TYR A 1 102 ? -19.698 -5.127 20.862 1.00 92.81 102 TYR A C 1
ATOM 845 O O . TYR A 1 102 ? -20.175 -4.266 20.130 1.00 92.81 102 TYR A O 1
ATOM 853 N N . GLN A 1 103 ? -19.911 -5.129 22.183 1.00 92.25 103 GLN A N 1
ATOM 854 C CA . GLN A 1 103 ? -20.737 -4.122 22.868 1.00 92.25 103 GLN A CA 1
ATOM 855 C C . GLN A 1 103 ? -20.093 -2.735 22.798 1.00 92.25 103 GLN A C 1
ATOM 857 O O . GLN A 1 103 ? -20.753 -1.735 22.533 1.00 92.25 103 GLN A O 1
ATOM 862 N N . TYR A 1 104 ? -18.773 -2.666 22.987 1.00 92.50 104 TYR A N 1
ATOM 863 C CA . TYR A 1 104 ? -18.060 -1.400 22.873 1.00 92.50 104 TYR A CA 1
ATOM 864 C C . TYR A 1 104 ? -18.090 -0.850 21.441 1.00 92.50 104 TYR A C 1
ATOM 866 O O . TYR A 1 104 ? -18.209 0.357 21.253 1.00 92.50 104 TYR A O 1
ATOM 874 N N . ALA A 1 105 ? -18.013 -1.720 20.432 1.00 94.12 105 ALA A N 1
ATOM 875 C CA . ALA A 1 105 ? -18.152 -1.346 19.031 1.00 94.12 105 ALA A CA 1
ATOM 876 C C . ALA A 1 105 ? -19.531 -0.729 18.754 1.00 94.12 105 ALA A C 1
ATOM 878 O O . ALA A 1 105 ? -19.602 0.347 18.162 1.00 94.12 105 ALA A O 1
ATOM 879 N N . GLU A 1 106 ? -20.601 -1.345 19.269 1.00 95.38 106 GLU A N 1
ATOM 880 C CA . GLU A 1 106 ? -21.978 -0.842 19.177 1.00 95.38 106 GLU A CA 1
ATOM 881 C C . GLU A 1 106 ? -22.123 0.578 19.746 1.00 95.38 106 GLU A C 1
ATOM 883 O O . GLU A 1 106 ? -22.624 1.481 19.073 1.00 95.38 106 GLU A O 1
ATOM 888 N N . GLU A 1 107 ? -21.583 0.824 20.945 1.00 94.56 107 GLU A N 1
ATOM 889 C CA . GLU A 1 107 ? -21.571 2.152 21.577 1.00 94.56 107 GLU A CA 1
ATOM 890 C C . GLU A 1 107 ? -20.799 3.213 20.769 1.00 94.56 107 GLU A C 1
ATOM 892 O O . GLU A 1 107 ? -20.917 4.418 21.033 1.00 94.56 107 GLU A O 1
ATOM 897 N N . LYS A 1 108 ? -19.939 2.787 19.835 1.00 94.44 108 LYS A N 1
ATOM 898 C CA . LYS A 1 108 ? -19.028 3.656 19.082 1.00 94.44 108 LYS A CA 1
ATOM 899 C C . LYS A 1 108 ? -19.394 3.835 17.615 1.00 94.44 108 LYS A C 1
ATOM 901 O O . LYS A 1 108 ? -18.750 4.661 16.975 1.00 94.44 108 LYS A O 1
ATOM 906 N N . ILE A 1 109 ? -20.450 3.197 17.109 1.00 95.12 109 ILE A N 1
ATOM 907 C CA . ILE A 1 109 ? -20.890 3.325 15.706 1.00 95.12 109 ILE A CA 1
ATOM 908 C C . ILE A 1 109 ? -21.055 4.800 15.306 1.00 95.12 109 ILE A C 1
ATOM 910 O O . ILE A 1 109 ? -20.353 5.290 14.428 1.00 95.12 109 ILE A O 1
ATOM 914 N N . LYS A 1 110 ? -21.887 5.554 16.037 1.00 95.19 110 LYS A N 1
ATOM 915 C CA . LYS A 1 110 ? -22.212 6.955 15.696 1.00 95.19 110 LYS A CA 1
ATOM 916 C C . LYS A 1 110 ? -21.012 7.904 15.698 1.00 95.19 110 LYS A C 1
ATOM 918 O O . LYS A 1 110 ? -21.062 8.962 15.079 1.00 95.19 110 LYS A O 1
ATOM 923 N N . ILE A 1 111 ? -19.972 7.603 16.482 1.00 94.00 111 ILE A N 1
ATOM 924 C CA . ILE A 1 111 ? -18.746 8.412 16.479 1.00 94.00 111 ILE A CA 1
ATOM 925 C C . ILE A 1 111 ? -17.783 7.935 15.396 1.00 94.00 111 ILE A C 1
ATOM 927 O O . ILE A 1 111 ? -17.144 8.771 14.775 1.00 94.00 111 ILE A O 1
ATOM 931 N N . ALA A 1 112 ? -17.713 6.627 15.143 1.00 94.75 112 ALA A N 1
ATOM 932 C CA . ALA A 1 112 ? -16.909 6.040 14.079 1.00 94.75 112 ALA A CA 1
ATOM 933 C C . ALA A 1 112 ? -17.320 6.547 12.691 1.00 94.75 112 ALA A C 1
ATOM 935 O O . ALA A 1 112 ? -16.450 6.911 11.909 1.00 94.75 112 ALA A O 1
ATOM 936 N N . GLU A 1 113 ? -18.621 6.668 12.426 1.00 94.19 113 GLU A N 1
ATOM 937 C CA . GLU A 1 113 ? -19.168 7.179 11.157 1.00 94.19 113 GLU A CA 1
ATOM 938 C C . GLU A 1 113 ? -18.724 8.611 10.822 1.00 94.19 113 GLU A C 1
ATOM 940 O O . GLU A 1 113 ? -18.782 9.025 9.668 1.00 94.19 113 GLU A O 1
ATOM 945 N N . LYS A 1 114 ? -18.246 9.373 11.813 1.00 96.44 114 LYS A N 1
ATOM 946 C CA . LYS A 1 114 ? -17.748 10.737 11.601 1.00 96.44 114 LYS A CA 1
ATOM 947 C C . LYS A 1 114 ? -16.341 10.784 11.018 1.00 96.44 114 LYS A C 1
ATOM 949 O O . LYS A 1 114 ? -15.895 11.870 10.669 1.00 96.44 114 LYS A O 1
ATOM 954 N N . PHE A 1 115 ? -15.627 9.662 10.952 1.00 96.56 115 PHE A N 1
ATOM 955 C CA . PHE A 1 115 ? -14.225 9.633 10.549 1.00 96.56 115 PHE A CA 1
ATOM 956 C C . PHE A 1 115 ? -13.977 8.624 9.430 1.00 96.56 115 PHE A C 1
ATOM 958 O O . PHE A 1 115 ? -14.307 7.436 9.536 1.00 96.56 115 PHE A O 1
ATOM 965 N N . ASP A 1 116 ? -13.308 9.085 8.379 1.00 96.62 116 ASP A N 1
ATOM 966 C CA . ASP A 1 116 ? -12.691 8.203 7.400 1.00 96.62 116 ASP A CA 1
ATOM 967 C C . ASP A 1 116 ? -11.353 7.676 7.945 1.00 96.62 116 ASP A C 1
ATOM 969 O O . ASP A 1 116 ? -10.554 8.411 8.532 1.00 96.62 116 ASP A O 1
ATOM 973 N N . LEU A 1 117 ? -11.078 6.384 7.758 1.00 95.31 117 LEU A N 1
ATOM 974 C CA . LEU A 1 117 ? -9.817 5.790 8.209 1.00 95.31 117 LEU A CA 1
ATOM 975 C C . LEU A 1 117 ? -8.598 6.391 7.497 1.00 95.31 117 LEU A C 1
ATOM 977 O O . LEU A 1 117 ? -7.531 6.476 8.103 1.00 95.31 117 LEU A O 1
ATOM 981 N N . ARG A 1 118 ? -8.742 6.850 6.251 1.00 95.81 118 ARG A N 1
ATOM 982 C CA . ARG A 1 118 ? -7.669 7.513 5.497 1.00 95.81 118 ARG A CA 1
ATOM 983 C C . ARG A 1 118 ? -7.339 8.875 6.092 1.00 95.81 118 ARG A C 1
ATOM 985 O O . ARG A 1 118 ? -6.167 9.201 6.226 1.00 95.81 118 ARG A O 1
ATOM 992 N N . TYR A 1 119 ? -8.336 9.620 6.568 1.00 97.06 119 TYR A N 1
ATOM 993 C CA . TYR A 1 119 ? -8.097 10.853 7.322 1.00 97.06 119 TYR A CA 1
ATOM 994 C C . TYR A 1 119 ? -7.271 10.594 8.590 1.00 97.06 119 TYR A C 1
ATOM 996 O O . TYR A 1 119 ? -6.279 11.276 8.851 1.00 97.06 119 TYR A O 1
ATOM 1004 N N . ILE A 1 120 ? -7.626 9.552 9.349 1.00 95.06 120 ILE A N 1
ATOM 1005 C CA . ILE A 1 120 ? -6.869 9.150 10.541 1.00 95.06 120 ILE A CA 1
ATOM 1006 C C . ILE A 1 120 ? -5.442 8.722 10.154 1.00 95.06 120 ILE A C 1
ATOM 1008 O O . ILE A 1 120 ? -4.481 9.148 10.798 1.00 95.06 120 ILE A O 1
ATOM 1012 N N . ALA A 1 121 ? -5.280 7.936 9.085 1.00 93.94 121 ALA A N 1
ATOM 1013 C CA . ALA A 1 121 ? -3.974 7.523 8.574 1.00 93.94 121 ALA A CA 1
ATOM 1014 C C . ALA A 1 121 ? -3.101 8.725 8.178 1.00 93.94 121 ALA A C 1
ATOM 1016 O O . ALA A 1 121 ? -1.930 8.765 8.553 1.00 93.94 121 ALA A O 1
ATOM 1017 N N . ALA A 1 122 ? -3.670 9.731 7.506 1.00 94.56 122 ALA A N 1
ATOM 1018 C CA . ALA A 1 122 ? -2.970 10.957 7.129 1.00 94.56 122 ALA A CA 1
ATOM 1019 C C . ALA A 1 122 ? -2.429 11.704 8.356 1.00 94.56 122 ALA A C 1
ATOM 1021 O O . ALA A 1 122 ? -1.264 12.105 8.383 1.00 94.56 122 ALA A O 1
ATOM 1022 N N . ILE A 1 123 ? -3.245 11.843 9.409 1.00 93.06 123 ILE A N 1
ATOM 1023 C CA . ILE A 1 123 ? -2.811 12.482 10.658 1.00 93.06 123 ILE A CA 1
ATOM 1024 C C . ILE A 1 123 ? -1.664 11.696 11.291 1.00 93.06 123 ILE A C 1
ATOM 1026 O O . ILE A 1 123 ? -0.650 12.287 11.660 1.00 93.06 123 ILE A O 1
ATOM 1030 N N . LEU A 1 124 ? -1.800 10.376 11.415 1.00 89.31 124 LEU A N 1
ATOM 1031 C CA . LEU A 1 124 ? -0.792 9.539 12.067 1.00 89.31 124 LEU A CA 1
ATOM 1032 C C . LEU A 1 124 ? 0.527 9.492 11.279 1.00 89.31 124 LEU A C 1
ATOM 1034 O O . LEU A 1 124 ? 1.600 9.459 11.881 1.00 89.31 124 LEU A O 1
ATOM 1038 N N . ALA A 1 125 ? 0.455 9.513 9.946 1.00 87.94 125 ALA A N 1
ATOM 1039 C CA . ALA A 1 125 ? 1.611 9.518 9.053 1.00 87.94 125 ALA A CA 1
ATOM 1040 C C . ALA A 1 125 ? 2.263 10.907 8.895 1.00 87.94 125 ALA A C 1
ATOM 1042 O O . ALA A 1 125 ? 3.399 10.998 8.419 1.00 87.94 125 ALA A O 1
ATOM 1043 N N . SER A 1 126 ? 1.586 11.983 9.311 1.00 88.00 126 SER A N 1
ATOM 1044 C CA . SER A 1 126 ? 2.123 13.348 9.265 1.00 88.00 126 SER A CA 1
ATOM 1045 C C . SER A 1 126 ? 3.347 13.531 10.170 1.00 88.00 126 SER A C 1
ATOM 1047 O O . SER A 1 126 ? 3.558 12.787 11.128 1.00 88.00 126 SER A O 1
ATOM 1049 N N . SER A 1 127 ? 4.144 14.573 9.921 1.00 83.56 127 SER A N 1
ATOM 1050 C CA . SER A 1 127 ? 5.258 14.959 10.803 1.00 83.56 127 SER A CA 1
ATOM 1051 C C . SER A 1 127 ? 4.804 15.178 12.253 1.00 83.56 127 SER A C 1
ATOM 1053 O O . SER A 1 127 ? 5.485 14.742 13.184 1.00 83.56 127 SER A O 1
ATOM 1055 N N . PHE A 1 128 ? 3.624 15.776 12.446 1.00 85.25 128 PHE A N 1
ATOM 1056 C CA . PHE A 1 128 ? 2.991 15.921 13.755 1.00 85.25 128 PHE A CA 1
ATOM 1057 C C . PHE A 1 128 ? 2.678 14.562 14.386 1.00 85.25 128 PHE A C 1
ATOM 1059 O O . PHE A 1 128 ? 3.088 14.312 15.517 1.00 85.25 128 PHE A O 1
ATOM 1066 N N . GLY A 1 129 ? 1.999 13.672 13.657 1.00 84.88 129 GLY A N 1
ATOM 1067 C CA . GLY A 1 129 ? 1.619 12.356 14.167 1.00 84.88 129 GLY A CA 1
ATOM 1068 C C . GLY A 1 129 ? 2.823 11.503 14.531 1.00 84.88 129 GLY A C 1
ATOM 1069 O O . GLY A 1 129 ? 2.881 10.966 15.637 1.00 84.88 129 GLY A O 1
ATOM 1070 N N . LYS A 1 130 ? 3.842 11.484 13.667 1.00 80.19 130 LYS A N 1
ATOM 1071 C CA . LYS A 1 130 ? 5.125 10.824 13.931 1.00 80.19 130 LYS A CA 1
ATOM 1072 C C . LYS A 1 130 ? 5.772 11.356 15.206 1.00 80.19 130 LYS A C 1
ATOM 1074 O O . LYS A 1 130 ? 6.113 10.573 16.087 1.00 80.19 130 LYS A O 1
ATOM 1079 N N . ARG A 1 131 ? 5.900 12.680 15.338 1.00 78.88 131 ARG A N 1
ATOM 1080 C CA . ARG A 1 131 ? 6.496 13.306 16.527 1.00 78.88 131 ARG A CA 1
ATOM 1081 C C . ARG A 1 131 ? 5.691 13.012 17.792 1.00 78.88 131 ARG A C 1
ATOM 1083 O O . ARG A 1 131 ? 6.280 12.699 18.818 1.00 78.88 131 ARG A O 1
ATOM 1090 N N . PHE A 1 132 ? 4.367 13.090 17.729 1.00 80.00 132 PHE A N 1
ATOM 1091 C CA . PHE A 1 132 ? 3.499 12.850 18.880 1.00 80.00 132 PHE A CA 1
ATOM 1092 C C . PHE A 1 132 ? 3.549 11.391 19.345 1.00 80.00 132 PHE A C 1
ATOM 1094 O O . PHE A 1 132 ? 3.647 11.141 20.544 1.00 80.00 132 PHE A O 1
ATOM 1101 N N . LEU A 1 133 ? 3.537 10.431 18.413 1.00 77.75 133 LEU A N 1
ATOM 1102 C CA . LEU A 1 133 ? 3.696 9.009 18.729 1.00 77.75 133 LEU A CA 1
ATOM 1103 C C . LEU A 1 133 ? 5.061 8.720 19.355 1.00 77.75 133 LEU A C 1
ATOM 1105 O O . LEU A 1 133 ? 5.129 7.937 20.292 1.00 77.75 133 LEU A O 1
ATOM 1109 N N . LEU A 1 134 ? 6.130 9.365 18.876 1.00 73.50 134 LEU A N 1
ATOM 1110 C CA . LEU A 1 134 ? 7.468 9.224 19.457 1.00 73.50 134 LEU A CA 1
ATOM 1111 C C . LEU A 1 134 ? 7.538 9.785 20.881 1.00 73.50 134 LEU A C 1
ATOM 1113 O O . LEU A 1 134 ? 8.097 9.139 21.757 1.00 73.50 134 LEU A O 1
ATOM 1117 N N . LEU A 1 135 ? 6.952 10.959 21.126 1.00 72.06 135 LEU A N 1
ATOM 1118 C CA . LEU A 1 135 ? 6.981 11.600 22.446 1.00 72.06 135 LEU A CA 1
ATOM 1119 C C . LEU A 1 135 ? 6.102 10.897 23.488 1.00 72.06 135 LEU A C 1
ATOM 1121 O O . LEU A 1 135 ? 6.391 10.984 24.676 1.00 72.06 135 LEU A O 1
ATOM 1125 N N . ASN A 1 136 ? 5.033 10.227 23.055 1.00 67.69 136 ASN A N 1
ATOM 1126 C CA . ASN A 1 136 ? 4.110 9.518 23.944 1.00 67.69 136 ASN A CA 1
ATOM 1127 C C . ASN A 1 136 ? 4.355 8.010 24.012 1.00 67.69 136 ASN A C 1
ATOM 1129 O O . ASN A 1 136 ? 3.600 7.319 24.698 1.00 67.69 136 ASN A O 1
ATOM 1133 N N . ASN A 1 137 ? 5.380 7.495 23.325 1.00 66.44 137 ASN A N 1
ATOM 1134 C CA . ASN A 1 137 ? 5.722 6.085 23.409 1.00 66.44 137 ASN A CA 1
ATOM 1135 C C . ASN A 1 137 ? 6.202 5.765 24.829 1.00 66.44 137 ASN A C 1
ATOM 1137 O O . ASN A 1 137 ? 7.148 6.364 25.336 1.00 66.44 137 ASN A O 1
ATOM 1141 N N . ARG A 1 138 ? 5.514 4.829 25.484 1.00 60.78 138 ARG A N 1
ATOM 1142 C CA . ARG A 1 138 ? 5.771 4.455 26.880 1.00 60.78 138 ARG A CA 1
ATOM 1143 C C . ARG A 1 138 ? 6.933 3.468 27.040 1.00 60.78 138 ARG A C 1
ATOM 1145 O O . ARG A 1 138 ? 7.264 3.126 28.171 1.00 60.78 138 ARG A O 1
ATOM 1152 N N . ASP A 1 139 ? 7.528 2.986 25.947 1.00 58.44 139 ASP A N 1
ATOM 1153 C CA . ASP A 1 139 ? 8.677 2.075 25.988 1.00 58.44 139 ASP A CA 1
ATOM 1154 C C . ASP A 1 139 ? 10.000 2.853 26.104 1.00 58.44 139 ASP A C 1
ATOM 1156 O O . ASP A 1 139 ? 10.697 3.142 25.129 1.00 58.44 139 ASP A O 1
ATOM 1160 N N . GLU A 1 140 ? 10.341 3.187 27.344 1.00 49.84 140 GLU A N 1
ATOM 1161 C CA . GLU A 1 140 ? 11.585 3.843 27.763 1.00 49.84 140 GLU A CA 1
ATOM 1162 C C . GLU A 1 140 ? 12.865 3.064 27.378 1.00 49.84 140 GLU A C 1
ATOM 1164 O O . GLU A 1 140 ? 13.940 3.654 27.281 1.00 49.84 140 GLU A O 1
ATOM 1169 N N . ASN A 1 141 ? 12.763 1.766 27.054 1.00 44.25 141 ASN A N 1
ATOM 1170 C CA . ASN A 1 141 ? 13.906 0.906 26.717 1.00 44.25 141 ASN A CA 1
ATOM 1171 C C . ASN A 1 141 ? 14.248 0.838 25.218 1.00 44.25 141 ASN A C 1
ATOM 1173 O O . ASN A 1 141 ? 15.194 0.143 24.842 1.00 44.25 141 ASN A O 1
ATOM 1177 N N . ILE A 1 142 ? 13.507 1.529 24.342 1.00 50.94 142 ILE A N 1
ATOM 1178 C CA . ILE A 1 142 ? 13.763 1.511 22.886 1.00 50.94 142 ILE A CA 1
ATOM 1179 C C . ILE A 1 142 ? 14.231 2.881 22.353 1.00 50.94 142 ILE A C 1
ATOM 1181 O O . ILE A 1 142 ? 14.512 3.047 21.164 1.00 50.94 142 ILE A O 1
ATOM 1185 N N . MET A 1 143 ? 14.411 3.864 23.239 1.00 46.16 1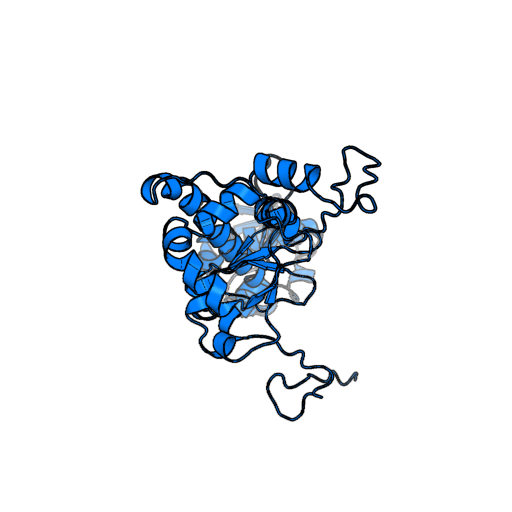43 MET A N 1
ATOM 1186 C CA . MET A 1 143 ? 14.759 5.239 22.870 1.00 46.16 143 MET A CA 1
ATOM 1187 C C . MET A 1 143 ? 16.114 5.719 23.406 1.00 46.16 143 MET A C 1
ATOM 1189 O O . MET A 1 143 ? 16.265 6.894 23.731 1.00 46.16 143 MET A O 1
ATOM 1193 N N . SER A 1 144 ? 17.149 4.870 23.408 1.00 43.16 144 SER A N 1
ATOM 1194 C CA . SER A 1 144 ? 18.515 5.406 23.324 1.00 43.16 144 SER A CA 1
ATOM 1195 C C . SER A 1 144 ? 18.744 5.921 21.897 1.00 43.16 144 SER A C 1
ATOM 1197 O O . SER A 1 144 ? 19.224 5.200 21.018 1.00 43.16 144 SER A O 1
ATOM 1199 N N . VAL A 1 145 ? 18.326 7.159 21.637 1.00 46.34 145 VAL A N 1
ATOM 1200 C CA . VAL A 1 145 ? 18.680 7.881 20.413 1.00 46.34 145 VAL A CA 1
ATOM 1201 C C . VAL A 1 145 ? 20.148 8.275 20.567 1.00 46.34 145 VAL A C 1
ATOM 1203 O O . VAL A 1 145 ? 20.452 9.292 21.176 1.00 46.34 145 VAL A O 1
ATOM 1206 N N . ASN A 1 146 ? 21.072 7.441 20.089 1.00 45.88 146 ASN A N 1
ATOM 1207 C CA . ASN A 1 146 ? 22.505 7.752 20.182 1.00 45.88 146 ASN A CA 1
ATOM 1208 C C . ASN A 1 146 ? 23.001 8.665 19.046 1.00 45.88 146 ASN A C 1
ATOM 1210 O O . ASN A 1 146 ? 24.164 9.057 19.054 1.00 45.88 146 ASN A O 1
ATOM 1214 N N . SER A 1 147 ? 22.156 9.035 18.079 1.00 45.72 147 SER A N 1
ATOM 1215 C CA . SER A 1 147 ? 22.516 9.994 17.031 1.00 45.72 147 SER A CA 1
ATOM 1216 C C . SER A 1 147 ? 21.284 10.547 16.312 1.00 45.72 147 SER A C 1
ATOM 1218 O O . SER A 1 147 ? 20.286 9.847 16.147 1.00 45.72 147 SER A O 1
ATOM 1220 N N . GLU A 1 148 ? 21.384 11.778 15.798 1.00 49.72 148 GLU A N 1
ATOM 1221 C CA . GLU A 1 148 ? 20.390 12.441 14.924 1.00 49.72 148 GLU A CA 1
ATOM 1222 C C . GLU A 1 148 ? 20.042 11.634 13.653 1.00 49.72 148 GLU A C 1
ATOM 1224 O O . GLU A 1 148 ? 19.083 11.940 12.951 1.00 49.72 148 GLU A O 1
ATOM 1229 N N . THR A 1 149 ? 20.806 10.578 13.365 1.00 45.22 149 THR A N 1
ATOM 1230 C CA . THR A 1 149 ? 20.694 9.726 12.177 1.00 45.22 149 THR A CA 1
ATOM 1231 C C . THR A 1 149 ? 19.995 8.385 12.419 1.00 45.22 149 THR A C 1
ATOM 1233 O O . THR A 1 149 ? 19.719 7.675 11.452 1.00 45.22 149 THR A O 1
ATOM 1236 N N . GLN A 1 150 ? 19.685 8.009 13.667 1.00 43.28 150 GLN A N 1
ATOM 1237 C CA . GLN A 1 150 ? 18.972 6.762 13.965 1.00 43.28 150 GLN A CA 1
ATOM 1238 C C . GLN A 1 150 ? 17.546 7.030 14.449 1.00 43.28 150 GLN A C 1
ATOM 1240 O O . GLN A 1 150 ? 17.312 7.515 15.554 1.00 43.28 150 GLN A O 1
ATOM 1245 N N . ILE A 1 151 ? 16.571 6.651 13.619 1.00 49.47 151 ILE A N 1
ATOM 1246 C CA . ILE A 1 151 ? 15.157 6.644 13.996 1.00 49.47 151 ILE A CA 1
ATOM 1247 C C . ILE A 1 151 ? 14.969 5.543 15.046 1.00 49.47 151 ILE A C 1
ATOM 1249 O O . ILE A 1 151 ? 15.161 4.360 14.756 1.00 49.47 151 ILE A O 1
ATOM 1253 N N . ALA A 1 152 ? 14.612 5.930 16.271 1.00 49.94 152 ALA A N 1
ATOM 1254 C CA . ALA A 1 152 ? 14.292 4.991 17.341 1.00 49.94 152 ALA A CA 1
ATOM 1255 C C . ALA A 1 152 ? 13.240 3.973 16.873 1.00 49.94 152 ALA A C 1
ATOM 1257 O O . ALA A 1 152 ? 12.271 4.322 16.191 1.00 49.94 152 ALA A O 1
ATOM 1258 N N . LYS A 1 153 ? 13.413 2.703 17.250 1.00 53.31 153 LYS A N 1
ATOM 1259 C CA . LYS A 1 153 ? 12.442 1.653 16.921 1.00 53.31 153 LYS A CA 1
ATOM 1260 C C . LYS A 1 153 ? 11.147 1.928 17.696 1.00 53.31 153 LYS A C 1
ATOM 1262 O O . LYS A 1 153 ? 11.037 1.622 18.873 1.00 53.31 153 LYS A O 1
ATOM 1267 N N . SER A 1 154 ? 10.149 2.522 17.054 1.00 55.03 154 SER A N 1
ATOM 1268 C CA . SER A 1 154 ? 8.879 2.818 17.721 1.00 55.03 154 SER A CA 1
ATOM 1269 C C . SER A 1 154 ? 8.015 1.560 17.800 1.00 55.03 154 SER A C 1
ATOM 1271 O O . SER A 1 154 ? 7.378 1.174 16.821 1.00 55.03 154 SER A O 1
ATOM 1273 N N . ARG A 1 155 ? 7.960 0.913 18.970 1.00 66.06 155 ARG A N 1
ATOM 1274 C CA . ARG A 1 155 ? 6.886 -0.047 19.255 1.00 66.06 155 ARG A CA 1
ATOM 1275 C C . ARG A 1 155 ? 5.649 0.736 19.668 1.00 66.06 155 ARG A C 1
ATOM 1277 O O . ARG A 1 155 ? 5.581 1.202 20.794 1.00 66.06 155 ARG A O 1
ATOM 1284 N N . ILE A 1 156 ? 4.692 0.901 18.761 1.00 71.44 156 ILE A N 1
ATOM 1285 C CA . ILE A 1 156 ? 3.415 1.554 19.077 1.00 71.44 156 ILE A CA 1
ATOM 1286 C C . ILE A 1 156 ? 2.503 0.535 19.766 1.00 71.44 156 ILE A C 1
ATOM 1288 O O . ILE A 1 156 ? 2.173 -0.510 19.192 1.00 71.44 156 ILE A O 1
ATOM 1292 N N . TYR A 1 157 ? 2.077 0.838 20.990 1.00 74.62 157 TYR A N 1
ATOM 1293 C CA . TYR A 1 157 ? 1.092 0.048 21.720 1.00 74.62 157 TYR A CA 1
ATOM 1294 C C . TYR A 1 157 ? -0.323 0.608 21.517 1.00 74.62 157 TYR A C 1
ATOM 1296 O O . TYR A 1 157 ? -0.505 1.807 21.300 1.00 74.62 157 TYR A O 1
ATOM 1304 N N . PRO A 1 158 ? -1.372 -0.233 21.634 1.00 76.62 158 PRO A N 1
ATOM 1305 C CA . PRO A 1 158 ? -2.753 0.233 21.509 1.00 76.62 158 PRO A CA 1
ATOM 1306 C C . PRO A 1 158 ? -3.104 1.399 22.444 1.00 76.62 158 PRO A C 1
ATOM 1308 O O . PRO A 1 158 ? -3.912 2.248 22.086 1.00 76.62 158 PRO A O 1
ATOM 1311 N N . ASP A 1 159 ? -2.506 1.453 23.637 1.00 76.19 159 ASP A N 1
ATOM 1312 C CA . ASP A 1 159 ? -2.732 2.536 24.598 1.00 76.19 159 ASP A CA 1
ATOM 1313 C C . ASP A 1 159 ? -2.206 3.894 24.118 1.00 76.19 159 ASP A C 1
ATOM 1315 O O . ASP A 1 159 ? -2.846 4.905 24.406 1.00 76.19 159 ASP A O 1
ATOM 1319 N N . ASP A 1 160 ? -1.117 3.916 23.346 1.00 77.69 160 ASP A N 1
ATOM 1320 C CA . ASP A 1 160 ? -0.552 5.146 22.777 1.00 77.69 160 ASP A CA 1
ATOM 1321 C C . ASP A 1 160 ? -1.517 5.754 21.744 1.00 77.69 160 ASP A C 1
ATOM 1323 O O . ASP A 1 160 ? -1.652 6.971 21.627 1.00 77.69 160 ASP A O 1
ATOM 1327 N N . LEU A 1 161 ? -2.265 4.896 21.040 1.00 81.38 161 LEU A N 1
ATOM 1328 C CA . LEU A 1 161 ? -3.277 5.301 20.063 1.00 81.38 161 LEU A CA 1
ATOM 1329 C C . LEU A 1 161 ? -4.593 5.749 20.715 1.00 81.38 161 LEU A C 1
ATOM 1331 O O . LEU A 1 161 ? -5.269 6.628 20.186 1.00 81.38 161 LEU A O 1
ATOM 1335 N N . LYS A 1 162 ? -4.970 5.188 21.875 1.00 81.12 162 LYS A N 1
ATOM 1336 C CA . LYS A 1 162 ? -6.221 5.550 22.581 1.00 81.12 162 LYS A CA 1
ATOM 1337 C C . LYS A 1 162 ? -6.245 7.000 23.066 1.00 81.12 162 LYS A C 1
ATOM 1339 O O . LYS A 1 162 ? -7.326 7.535 23.313 1.00 81.12 162 LYS A O 1
ATOM 1344 N N . GLU A 1 163 ? -5.076 7.598 23.273 1.00 76.12 163 GLU A N 1
ATOM 1345 C CA . GLU A 1 163 ? -4.917 8.972 23.763 1.00 76.12 163 GLU A CA 1
ATOM 1346 C C . GLU A 1 163 ? -4.546 9.953 22.640 1.00 76.12 163 GLU A C 1
ATOM 1348 O O . GLU A 1 163 ? -4.388 11.148 22.895 1.00 76.12 163 GLU A O 1
ATOM 1353 N N . PHE A 1 164 ? -4.452 9.471 21.396 1.00 84.25 164 PHE A N 1
ATOM 1354 C CA . PHE A 1 164 ? -4.069 10.288 20.257 1.00 84.25 164 PHE A CA 1
ATOM 1355 C C . PHE A 1 164 ? -5.171 11.313 19.915 1.00 84.25 164 PHE A C 1
ATOM 1357 O O . PHE A 1 164 ? -6.328 10.932 19.707 1.00 84.25 164 PHE A O 1
ATOM 1364 N N . PRO A 1 165 ? -4.853 12.619 19.846 1.00 86.00 165 PRO A N 1
ATOM 1365 C CA . PRO A 1 165 ? -5.839 13.642 19.539 1.00 86.00 165 PRO A CA 1
ATOM 1366 C C . PRO A 1 165 ? -6.199 13.604 18.051 1.00 86.00 165 PRO A C 1
ATOM 1368 O O . PRO A 1 165 ? -5.356 13.836 17.187 1.00 86.00 165 PRO A O 1
ATOM 1371 N N . ILE A 1 166 ? -7.473 13.355 17.752 1.00 90.38 166 ILE A N 1
ATOM 1372 C CA . ILE A 1 166 ? -8.024 13.428 16.395 1.00 90.38 166 ILE A CA 1
ATOM 1373 C C . ILE A 1 166 ? -9.062 14.545 16.379 1.00 90.38 166 ILE A C 1
ATOM 1375 O O . ILE A 1 166 ? -10.000 14.548 17.180 1.00 90.38 166 ILE A O 1
ATOM 1379 N N . LYS A 1 167 ? -8.879 15.521 15.487 1.00 92.62 167 LYS A N 1
ATOM 1380 C CA . LYS A 1 167 ? -9.811 16.641 15.356 1.00 92.62 167 LYS A CA 1
ATOM 1381 C C . LYS A 1 167 ? -11.099 16.142 14.700 1.00 92.62 167 LYS A C 1
ATOM 1383 O O . LYS A 1 167 ? -11.058 15.515 13.651 1.00 92.62 167 LYS A O 1
ATOM 1388 N N . ASN A 1 168 ? -12.241 16.425 15.319 1.00 95.44 168 ASN A N 1
ATOM 1389 C CA . ASN A 1 168 ? -13.553 16.110 14.757 1.00 95.44 168 ASN A CA 1
ATOM 1390 C C . ASN A 1 168 ? -13.967 17.220 13.780 1.00 95.44 168 ASN A C 1
ATOM 1392 O O . ASN A 1 168 ? -14.441 18.268 14.218 1.00 95.44 168 ASN A O 1
ATOM 1396 N N . ILE A 1 169 ? -13.725 16.993 12.491 1.00 96.88 169 ILE A N 1
ATOM 1397 C CA . ILE A 1 169 ? -14.103 17.869 11.371 1.00 96.88 169 ILE A CA 1
ATOM 1398 C C . ILE A 1 169 ? -15.095 17.137 10.459 1.00 96.88 169 ILE A C 1
ATOM 1400 O O . ILE A 1 169 ? -15.203 15.909 10.530 1.00 96.88 169 ILE A O 1
ATOM 1404 N N . SER A 1 170 ? -15.828 17.866 9.618 1.00 97.94 170 SER A N 1
ATOM 1405 C CA . SER A 1 170 ? -16.789 17.264 8.685 1.00 97.94 170 SER A CA 1
ATOM 1406 C C . SER A 1 170 ? -16.107 16.329 7.677 1.00 97.94 170 SER A C 1
ATOM 1408 O O . SER A 1 170 ? -14.916 16.463 7.410 1.00 97.94 170 SER A O 1
ATOM 1410 N N . LEU A 1 171 ? -16.850 15.377 7.100 1.00 97.12 171 LEU A N 1
ATOM 1411 C CA . LEU A 1 171 ? -16.306 14.465 6.080 1.00 97.12 171 LEU A CA 1
ATOM 1412 C C . LEU A 1 171 ? -15.802 15.218 4.838 1.00 97.12 171 LEU A C 1
ATOM 1414 O O . LEU A 1 171 ? -14.800 14.822 4.254 1.00 97.12 171 LEU A O 1
ATOM 1418 N N . GLU A 1 172 ? -16.444 16.332 4.486 1.00 98.00 172 GLU A N 1
ATOM 1419 C CA . GLU A 1 172 ? -16.000 17.213 3.401 1.00 98.00 172 GLU A CA 1
ATOM 1420 C C . GLU A 1 172 ? -14.626 17.829 3.710 1.00 98.00 172 GLU A C 1
ATOM 1422 O O . GLU A 1 172 ? -13.716 17.776 2.889 1.00 98.00 172 GLU A O 1
ATOM 1427 N N . GLU A 1 173 ? -14.415 18.311 4.938 1.00 98.12 173 GLU A N 1
ATOM 1428 C CA . GLU A 1 173 ? -13.111 18.828 5.377 1.00 98.12 173 GLU A CA 1
ATOM 1429 C C . GLU A 1 173 ? -12.039 17.730 5.525 1.00 98.12 173 GLU A C 1
ATOM 1431 O O . GLU A 1 173 ? -10.844 18.030 5.537 1.00 98.12 173 GLU A O 1
ATOM 1436 N N . GLN A 1 174 ? -12.432 16.457 5.647 1.00 98.25 174 GLN A N 1
ATOM 1437 C CA . GLN A 1 174 ? -11.497 15.324 5.651 1.00 98.25 174 GLN A CA 1
ATOM 1438 C C . GLN A 1 174 ? -10.977 14.998 4.247 1.00 98.25 174 GLN A C 1
ATOM 1440 O O . GLN A 1 174 ? -9.892 14.422 4.132 1.00 98.25 174 GLN A O 1
ATOM 1445 N N . GLN A 1 175 ? -11.709 15.382 3.194 1.00 98.12 175 GLN A N 1
ATOM 1446 C CA . GLN A 1 175 ? -11.449 14.967 1.815 1.00 98.12 175 GLN A CA 1
ATOM 1447 C C . GLN A 1 175 ? -10.017 15.244 1.330 1.00 98.12 175 GLN A C 1
ATOM 1449 O O . GLN A 1 175 ? -9.390 14.308 0.837 1.00 98.12 175 GLN A O 1
ATOM 1454 N N . PRO A 1 176 ? -9.410 16.427 1.562 1.00 97.56 176 PRO A N 1
ATOM 1455 C CA . PRO A 1 176 ? -8.046 16.679 1.095 1.00 97.56 176 PRO A CA 1
ATOM 1456 C C . PRO A 1 176 ? -7.020 15.691 1.671 1.00 97.56 176 PRO A C 1
ATOM 1458 O O . PRO A 1 176 ? -6.083 15.281 0.994 1.00 97.56 176 PRO A O 1
ATOM 1461 N N . PHE A 1 177 ? -7.198 15.266 2.925 1.00 96.56 177 PHE A N 1
ATOM 1462 C CA . PHE A 1 177 ? -6.326 14.279 3.568 1.00 96.56 177 PHE A CA 1
ATOM 1463 C C . PHE A 1 177 ? -6.551 12.869 3.020 1.00 96.56 177 PHE A C 1
ATOM 1465 O O . PHE A 1 177 ? -5.603 12.094 2.892 1.00 96.56 177 PHE A O 1
ATOM 1472 N N . ILE A 1 178 ? -7.808 12.543 2.717 1.00 96.56 178 ILE A N 1
ATOM 1473 C CA . ILE A 1 178 ? -8.196 11.281 2.089 1.00 96.56 178 ILE A CA 1
ATOM 1474 C C . ILE A 1 178 ? -7.530 11.166 0.714 1.00 96.56 178 ILE A C 1
ATOM 1476 O O . ILE A 1 178 ? -6.944 10.126 0.415 1.00 96.56 178 ILE A O 1
ATOM 1480 N N . ASP A 1 179 ? -7.547 12.242 -0.073 1.00 95.44 179 ASP A N 1
ATOM 1481 C CA . ASP A 1 179 ? -6.956 12.285 -1.412 1.00 95.44 179 ASP A CA 1
ATOM 1482 C C . ASP A 1 179 ? -5.439 12.064 -1.373 1.00 95.44 179 ASP A C 1
ATOM 1484 O O . ASP A 1 179 ? -4.921 11.249 -2.136 1.00 95.44 179 ASP A O 1
ATOM 1488 N N . TYR A 1 180 ? -4.728 12.682 -0.420 1.00 92.88 180 TYR A N 1
ATOM 1489 C CA . TYR A 1 180 ? -3.297 12.416 -0.217 1.00 92.88 180 TYR A CA 1
ATOM 1490 C C . TYR A 1 180 ? -3.007 10.940 0.064 1.00 92.88 180 TYR A C 1
ATOM 1492 O O . TYR A 1 180 ? -2.044 10.377 -0.459 1.00 92.88 180 TYR A O 1
ATOM 1500 N N . VAL A 1 181 ? -3.826 10.298 0.899 1.00 92.62 181 VAL A N 1
ATOM 1501 C CA . VAL A 1 181 ? -3.641 8.881 1.226 1.00 92.62 181 VAL A CA 1
ATOM 1502 C C . VAL A 1 181 ? -3.951 7.994 0.024 1.00 92.62 181 VAL A C 1
ATOM 1504 O O . VAL A 1 181 ? -3.181 7.072 -0.240 1.00 92.62 181 VAL A O 1
ATOM 1507 N N . ASN A 1 182 ? -5.009 8.288 -0.735 1.00 91.94 182 ASN A N 1
ATOM 1508 C CA . ASN A 1 182 ? -5.317 7.564 -1.971 1.00 91.94 182 ASN A CA 1
ATOM 1509 C C . ASN A 1 182 ? -4.157 7.674 -2.972 1.00 91.94 182 ASN A C 1
ATOM 1511 O O . ASN A 1 182 ? -3.678 6.649 -3.452 1.00 91.94 182 ASN A O 1
ATOM 1515 N N . HIS A 1 183 ? -3.623 8.880 -3.185 1.00 89.94 183 HIS A N 1
ATOM 1516 C CA . HIS A 1 183 ? -2.481 9.098 -4.074 1.00 89.94 183 HIS A CA 1
ATOM 1517 C C . HIS A 1 183 ? -1.243 8.295 -3.641 1.00 89.94 183 HIS A C 1
ATOM 1519 O O . HIS A 1 183 ? -0.545 7.715 -4.474 1.00 89.94 183 HIS A O 1
ATOM 1525 N N . LEU A 1 184 ? -0.964 8.214 -2.333 1.00 85.62 184 LEU A N 1
ATOM 1526 C CA . LEU A 1 184 ? 0.141 7.402 -1.807 1.00 85.62 184 LEU A CA 1
ATOM 1527 C C . LEU A 1 184 ? -0.060 5.904 -2.070 1.00 85.62 184 LEU A C 1
ATOM 1529 O O . LEU A 1 184 ? 0.889 5.211 -2.437 1.00 85.62 184 LEU A O 1
ATOM 1533 N N . ILE A 1 185 ? -1.279 5.395 -1.889 1.00 84.38 185 ILE A N 1
ATOM 1534 C CA . ILE A 1 185 ? -1.609 3.985 -2.142 1.00 84.38 185 ILE A CA 1
ATOM 1535 C C . ILE A 1 185 ? -1.482 3.664 -3.631 1.00 84.38 185 ILE A C 1
ATOM 1537 O O . ILE A 1 185 ? -0.840 2.677 -3.989 1.00 84.38 185 ILE A O 1
ATOM 1541 N N . GLU A 1 186 ? -2.051 4.503 -4.494 1.00 85.69 186 GLU A N 1
ATOM 1542 C CA . GLU A 1 186 ? -1.977 4.352 -5.949 1.00 85.69 186 GLU A CA 1
ATOM 1543 C C . GLU A 1 186 ? -0.527 4.389 -6.433 1.00 85.69 186 GLU A C 1
ATOM 1545 O O . GLU A 1 186 ? -0.094 3.503 -7.169 1.00 85.69 186 GLU A O 1
ATOM 1550 N N . SER A 1 187 ? 0.264 5.341 -5.931 1.00 82.00 187 SER A N 1
ATOM 1551 C CA . SER A 1 187 ? 1.696 5.424 -6.226 1.00 82.00 187 SER A CA 1
ATOM 1552 C C . SER A 1 187 ? 2.433 4.149 -5.809 1.00 82.00 187 SER A C 1
ATOM 1554 O O . SER A 1 187 ? 3.197 3.600 -6.597 1.00 82.00 187 SER A O 1
ATOM 1556 N N . ASN A 1 188 ? 2.172 3.613 -4.612 1.00 80.75 188 ASN A N 1
ATOM 1557 C CA . ASN A 1 188 ? 2.796 2.367 -4.155 1.00 80.75 188 ASN A CA 1
ATOM 1558 C C . ASN A 1 188 ? 2.443 1.166 -5.046 1.00 80.75 188 ASN A C 1
ATOM 1560 O O . ASN A 1 188 ? 3.316 0.350 -5.349 1.00 80.75 188 ASN A O 1
ATOM 1564 N N . TRP A 1 189 ? 1.193 1.062 -5.503 1.00 80.19 189 TRP A N 1
ATOM 1565 C CA . TRP A 1 189 ? 0.774 0.008 -6.432 1.00 80.19 189 TRP A CA 1
ATOM 1566 C C . TRP A 1 189 ? 1.392 0.163 -7.820 1.00 80.19 189 TRP A C 1
ATOM 1568 O O . TRP A 1 189 ? 1.791 -0.835 -8.427 1.00 80.19 189 TRP A O 1
ATOM 1578 N N . ASN A 1 190 ? 1.547 1.397 -8.297 1.00 78.81 190 ASN A N 1
ATOM 1579 C CA . ASN A 1 190 ? 2.266 1.676 -9.536 1.00 78.81 190 ASN A CA 1
ATOM 1580 C C . ASN A 1 190 ? 3.728 1.222 -9.417 1.00 78.81 190 ASN A C 1
ATOM 1582 O O . ASN A 1 190 ? 4.220 0.494 -10.277 1.00 78.81 190 ASN A O 1
ATOM 1586 N N . LEU A 1 191 ? 4.401 1.542 -8.308 1.00 76.25 191 LEU A N 1
ATOM 1587 C CA . LEU A 1 191 ? 5.775 1.102 -8.038 1.00 76.25 191 LEU A CA 1
ATOM 1588 C C . LEU A 1 191 ? 5.904 -0.419 -7.942 1.00 76.25 191 LEU A C 1
ATOM 1590 O O . LEU A 1 191 ? 6.848 -1.000 -8.484 1.00 76.25 191 LEU A O 1
ATOM 1594 N N . TYR A 1 192 ? 4.954 -1.077 -7.277 1.00 75.81 192 TYR A N 1
ATOM 1595 C CA . TYR A 1 192 ? 4.903 -2.533 -7.220 1.00 75.81 192 TYR A CA 1
ATOM 1596 C C . TYR A 1 192 ? 4.756 -3.132 -8.621 1.00 75.81 192 TYR A C 1
ATOM 1598 O O . TYR A 1 192 ? 5.531 -4.012 -8.990 1.00 75.81 192 TYR A O 1
ATOM 1606 N N . THR A 1 193 ? 3.826 -2.613 -9.425 1.00 71.44 193 THR A N 1
ATOM 1607 C CA . THR A 1 193 ? 3.585 -3.066 -10.802 1.00 71.44 193 THR A CA 1
ATOM 1608 C C . THR A 1 193 ? 4.828 -2.896 -11.668 1.00 71.44 193 THR A C 1
ATOM 1610 O O . THR A 1 193 ? 5.239 -3.833 -12.348 1.00 71.44 193 THR A O 1
ATOM 1613 N N . LEU A 1 194 ? 5.492 -1.742 -11.581 1.00 67.31 194 LEU A N 1
ATOM 1614 C CA . LEU A 1 194 ? 6.765 -1.495 -12.254 1.00 67.31 194 LEU A CA 1
ATOM 1615 C C . LEU A 1 194 ? 7.834 -2.501 -11.809 1.00 67.31 194 LEU A C 1
ATOM 1617 O O . LEU A 1 194 ? 8.530 -3.080 -12.640 1.00 67.31 194 LEU A O 1
ATOM 1621 N N . THR A 1 195 ? 7.929 -2.780 -10.512 1.00 68.44 195 THR A N 1
ATOM 1622 C CA . THR A 1 195 ? 8.879 -3.774 -9.994 1.00 68.44 195 THR A CA 1
ATOM 1623 C C . THR A 1 195 ? 8.583 -5.174 -10.532 1.00 68.44 195 THR A C 1
ATOM 1625 O O . THR A 1 195 ? 9.506 -5.881 -10.936 1.00 68.44 195 THR A O 1
ATOM 1628 N N . GLN A 1 196 ? 7.306 -5.569 -10.607 1.00 65.25 196 GLN A N 1
ATOM 1629 C CA . GLN A 1 196 ? 6.903 -6.845 -11.205 1.00 65.25 196 GLN A CA 1
ATOM 1630 C C . GLN A 1 196 ? 7.271 -6.911 -12.684 1.00 65.25 196 GLN A C 1
ATOM 1632 O O . GLN A 1 196 ? 7.813 -7.925 -13.120 1.00 65.25 196 GLN A O 1
ATOM 1637 N N . LEU A 1 197 ? 7.084 -5.812 -13.421 1.00 62.56 197 LEU A N 1
ATOM 1638 C CA . LEU A 1 197 ? 7.514 -5.657 -14.812 1.00 62.56 197 LEU A CA 1
ATOM 1639 C C . LEU A 1 197 ? 9.044 -5.672 -14.981 1.00 62.56 197 LEU A C 1
ATOM 1641 O O . LEU A 1 197 ? 9.529 -5.809 -16.097 1.00 62.56 197 LEU A O 1
ATOM 1645 N N . GLY A 1 198 ? 9.808 -5.607 -13.890 1.00 61.53 198 GLY A N 1
ATOM 1646 C CA . GLY A 1 198 ? 11.265 -5.691 -13.883 1.00 61.53 198 GLY A CA 1
ATOM 1647 C C . GLY A 1 198 ? 11.978 -4.355 -13.814 1.00 61.53 198 GLY A C 1
ATOM 1648 O O . GLY A 1 198 ? 13.195 -4.292 -13.984 1.00 61.53 198 GLY A O 1
ATOM 1649 N N . HIS A 1 199 ? 11.255 -3.279 -13.535 1.00 62.97 199 HIS A N 1
ATOM 1650 C CA . HIS A 1 199 ? 11.883 -2.009 -13.231 1.00 62.97 199 HIS A CA 1
ATOM 1651 C C . HIS A 1 199 ? 12.552 -2.086 -11.852 1.00 62.97 199 HIS A C 1
ATOM 1653 O O . HIS A 1 199 ? 11.908 -2.385 -10.848 1.00 62.97 199 HIS A O 1
ATOM 1659 N N . LYS A 1 200 ? 13.847 -1.784 -11.777 1.00 67.38 200 LYS A N 1
ATOM 1660 C CA . LYS A 1 200 ? 14.525 -1.487 -10.515 1.00 67.38 200 LYS A CA 1
ATOM 1661 C C . LYS A 1 200 ? 14.384 0.004 -10.259 1.00 67.38 200 LYS A C 1
ATOM 1663 O O . LYS A 1 200 ? 14.928 0.821 -10.999 1.00 67.38 200 LYS A O 1
ATOM 1668 N N . ILE A 1 201 ? 13.635 0.343 -9.218 1.00 65.31 201 ILE A N 1
ATOM 1669 C CA . ILE A 1 201 ? 13.411 1.727 -8.811 1.00 65.31 201 ILE A CA 1
ATOM 1670 C C . ILE A 1 201 ? 14.306 1.996 -7.612 1.00 65.31 201 ILE A C 1
ATOM 1672 O O . ILE A 1 201 ? 14.145 1.376 -6.558 1.00 65.31 201 ILE A O 1
ATOM 1676 N N . LYS A 1 202 ? 15.276 2.894 -7.782 1.00 62.03 202 LYS A N 1
ATOM 1677 C CA . LYS A 1 202 ? 16.110 3.351 -6.676 1.00 62.03 202 LYS A CA 1
ATOM 1678 C C . LYS A 1 202 ? 15.555 4.675 -6.170 1.00 62.03 202 LYS A C 1
ATOM 1680 O O . LYS A 1 202 ? 15.712 5.699 -6.823 1.00 62.03 202 LYS A O 1
ATOM 1685 N N . PHE A 1 203 ? 14.938 4.631 -4.995 1.00 58.31 203 PHE A N 1
ATOM 1686 C CA . PHE A 1 203 ? 14.668 5.829 -4.213 1.00 58.31 203 PHE A CA 1
ATOM 1687 C C . PHE A 1 203 ? 15.962 6.225 -3.517 1.00 58.31 203 PHE A C 1
ATOM 1689 O O . PHE A 1 203 ? 16.350 5.613 -2.519 1.00 58.31 203 PHE A O 1
ATOM 1696 N N . ASP A 1 204 ? 16.667 7.209 -4.056 1.00 52.84 204 ASP A N 1
ATOM 1697 C CA . ASP A 1 204 ? 17.442 8.059 -3.175 1.00 52.84 204 ASP A CA 1
ATOM 1698 C C . ASP A 1 204 ? 16.454 9.031 -2.520 1.00 52.84 204 ASP A C 1
ATOM 1700 O O . ASP A 1 204 ? 15.598 9.616 -3.169 1.00 52.84 204 ASP A O 1
ATOM 1704 N N . TYR A 1 205 ? 16.491 9.158 -1.194 1.00 49.62 205 TYR A N 1
ATOM 1705 C CA . TYR A 1 205 ? 15.722 10.194 -0.491 1.00 49.62 205 TYR A CA 1
ATOM 1706 C C . TYR A 1 205 ? 16.368 11.583 -0.700 1.00 49.62 205 TYR A C 1
ATOM 1708 O O . TYR A 1 205 ? 16.428 12.382 0.231 1.00 49.62 205 TYR A O 1
ATOM 1716 N N . SER A 1 206 ? 16.937 11.833 -1.882 1.00 52.19 206 SER A N 1
ATOM 1717 C CA . SER A 1 206 ? 17.430 13.134 -2.327 1.00 52.19 206 SER A CA 1
ATOM 1718 C C . SER A 1 206 ? 16.385 13.793 -3.219 1.00 52.19 206 SER A C 1
ATOM 1720 O O . SER A 1 206 ? 15.560 13.114 -3.817 1.00 52.19 206 SER A O 1
ATOM 1722 N N . ASP A 1 207 ? 16.449 15.116 -3.352 1.00 53.53 207 ASP A N 1
ATOM 1723 C CA . ASP A 1 207 ? 15.575 15.898 -4.243 1.00 53.53 207 ASP A CA 1
ATOM 1724 C C . ASP A 1 207 ? 15.820 15.621 -5.748 1.00 53.53 207 ASP A C 1
ATOM 1726 O O . ASP A 1 207 ? 15.395 16.387 -6.608 1.00 53.53 207 ASP A O 1
ATOM 1730 N N . SER A 1 208 ? 16.561 14.564 -6.083 1.00 54.12 208 SER A N 1
ATOM 1731 C CA . SER A 1 208 ? 16.819 14.123 -7.450 1.00 54.12 208 SER A CA 1
ATOM 1732 C C . SER A 1 208 ? 15.681 13.255 -7.967 1.00 54.12 208 SER A C 1
ATOM 1734 O O . SER A 1 208 ? 15.114 12.454 -7.226 1.00 54.12 208 SER A O 1
ATOM 1736 N N . ASP A 1 209 ? 15.395 13.360 -9.263 1.00 50.47 209 ASP A N 1
ATOM 1737 C CA . ASP A 1 209 ? 14.425 12.480 -9.906 1.00 50.47 209 ASP A CA 1
ATOM 1738 C C . ASP A 1 209 ? 14.818 11.004 -9.714 1.00 50.47 209 ASP A C 1
ATOM 1740 O O . ASP A 1 209 ? 15.981 10.636 -9.941 1.00 50.47 209 ASP A O 1
ATOM 1744 N N . PRO A 1 210 ? 13.871 10.130 -9.324 1.00 56.25 210 PRO A N 1
ATOM 1745 C CA . PRO A 1 210 ? 14.155 8.722 -9.115 1.00 56.25 210 PRO A CA 1
ATOM 1746 C C . PRO A 1 210 ? 14.669 8.092 -10.408 1.00 56.25 210 PRO A C 1
ATOM 1748 O O . PRO A 1 210 ? 14.094 8.245 -11.488 1.00 56.25 210 PRO A O 1
ATOM 1751 N N . THR A 1 211 ? 15.746 7.317 -10.299 1.00 57.06 211 THR A N 1
ATOM 1752 C CA . THR A 1 211 ? 16.274 6.579 -11.449 1.00 57.06 211 THR A CA 1
ATOM 1753 C C . THR A 1 211 ? 15.507 5.268 -11.624 1.00 57.06 211 THR A C 1
ATOM 1755 O O . THR A 1 211 ? 15.495 4.406 -10.741 1.00 57.06 211 THR A O 1
ATOM 1758 N N . ILE A 1 212 ? 14.853 5.116 -12.779 1.00 59.19 212 ILE A N 1
ATOM 1759 C CA . ILE A 1 212 ? 14.163 3.886 -13.184 1.00 59.19 212 ILE A CA 1
ATOM 1760 C C . ILE A 1 212 ? 15.087 3.102 -14.119 1.00 59.19 212 ILE A C 1
ATOM 1762 O O . ILE A 1 212 ? 15.389 3.547 -15.225 1.00 59.19 212 ILE A O 1
ATOM 1766 N N . GLU A 1 213 ? 15.525 1.917 -13.698 1.00 63.56 213 GLU A N 1
ATOM 1767 C CA . GLU A 1 213 ? 16.270 0.982 -14.547 1.00 63.56 213 GLU A CA 1
ATOM 1768 C C . GLU A 1 213 ? 15.333 -0.136 -15.022 1.00 63.56 213 GLU A C 1
ATOM 1770 O O . GLU A 1 213 ? 14.791 -0.877 -14.209 1.00 63.56 213 GLU A O 1
ATOM 1775 N N . VAL A 1 214 ? 15.119 -0.272 -16.333 1.00 65.31 214 VAL A N 1
ATOM 1776 C CA . VAL A 1 214 ? 14.198 -1.274 -16.902 1.00 65.31 214 VAL A CA 1
ATOM 1777 C C . VAL A 1 214 ? 14.923 -2.595 -17.169 1.00 65.31 214 VAL A C 1
ATOM 1779 O O . VAL A 1 214 ? 15.846 -2.630 -17.979 1.00 65.31 214 VAL A O 1
ATOM 1782 N N . ASN A 1 215 ? 14.475 -3.703 -16.569 1.00 72.12 215 ASN A N 1
ATOM 1783 C CA . ASN A 1 215 ? 14.904 -5.047 -16.968 1.00 72.12 215 ASN A CA 1
ATOM 1784 C C . ASN A 1 215 ? 14.034 -5.569 -18.116 1.00 72.12 215 ASN A C 1
ATOM 1786 O O . ASN A 1 215 ? 13.000 -6.206 -17.914 1.00 72.12 215 ASN A O 1
ATOM 1790 N N . PHE A 1 216 ? 14.490 -5.338 -19.341 1.00 71.62 216 PHE A N 1
ATOM 1791 C CA . PHE A 1 216 ? 13.757 -5.719 -20.545 1.00 71.62 216 PHE A CA 1
ATOM 1792 C C . PHE A 1 216 ? 13.427 -7.214 -20.638 1.00 71.62 216 PHE A C 1
ATOM 1794 O O . PHE A 1 216 ? 12.381 -7.565 -21.176 1.00 71.62 216 PHE A O 1
ATOM 1801 N N . ARG A 1 217 ? 14.285 -8.108 -20.119 1.00 74.38 217 ARG A N 1
ATOM 1802 C CA . ARG A 1 217 ? 13.997 -9.553 -20.162 1.00 74.38 217 ARG A CA 1
ATOM 1803 C C . ARG A 1 217 ? 12.754 -9.890 -19.348 1.00 74.38 217 ARG A C 1
ATOM 1805 O O . ARG A 1 217 ? 11.887 -10.600 -19.840 1.00 74.38 217 ARG A O 1
ATOM 1812 N N . GLN A 1 218 ? 12.653 -9.321 -18.152 1.00 73.44 218 GLN A N 1
ATOM 1813 C CA . GLN A 1 218 ? 11.514 -9.530 -17.268 1.00 73.44 218 GLN A CA 1
ATOM 1814 C C . GLN A 1 218 ? 10.231 -8.915 -17.848 1.00 73.44 218 GLN A C 1
ATOM 1816 O O . GLN A 1 218 ? 9.180 -9.548 -17.795 1.00 73.44 218 GLN A O 1
ATOM 1821 N N . VAL A 1 219 ? 10.313 -7.745 -18.498 1.00 73.81 219 VAL A N 1
ATOM 1822 C CA . VAL A 1 219 ? 9.174 -7.170 -19.244 1.00 73.81 219 VAL A CA 1
ATOM 1823 C C . VAL A 1 219 ? 8.672 -8.154 -20.307 1.00 73.81 219 VAL A C 1
ATOM 1825 O O . VAL A 1 219 ? 7.472 -8.400 -20.406 1.00 73.81 219 VAL A O 1
ATOM 1828 N N . PHE A 1 220 ? 9.578 -8.742 -21.094 1.00 81.06 220 PHE A N 1
ATOM 1829 C CA . PHE A 1 220 ? 9.206 -9.679 -22.159 1.00 81.06 220 PHE A CA 1
ATOM 1830 C C . PHE A 1 220 ? 8.611 -10.980 -21.627 1.00 81.06 220 PHE A C 1
ATOM 1832 O O . PHE A 1 220 ? 7.633 -11.465 -22.193 1.00 81.06 220 PHE A O 1
ATOM 1839 N N . GLU A 1 221 ? 9.172 -11.520 -20.545 1.00 78.81 221 GLU A N 1
ATOM 1840 C CA . GLU A 1 221 ? 8.658 -12.717 -19.873 1.00 78.81 221 GLU A CA 1
ATOM 1841 C C . GLU A 1 221 ? 7.244 -12.485 -19.328 1.00 78.81 221 GLU A C 1
ATOM 1843 O O . GLU A 1 221 ? 6.347 -13.280 -19.602 1.00 78.81 221 GLU A O 1
ATOM 1848 N N . ASN A 1 222 ? 7.009 -11.362 -18.643 1.00 75.75 222 ASN A N 1
ATOM 1849 C CA . ASN A 1 222 ? 5.699 -11.030 -18.076 1.00 75.75 222 ASN A CA 1
ATOM 1850 C C . ASN A 1 222 ? 4.615 -10.820 -19.134 1.00 75.75 222 ASN A C 1
ATOM 1852 O O . ASN A 1 222 ? 3.465 -11.206 -18.941 1.00 75.75 222 ASN A O 1
ATOM 1856 N N . LEU A 1 223 ? 4.977 -10.197 -20.254 1.00 78.94 223 LEU A N 1
ATOM 1857 C CA . LEU A 1 223 ? 4.067 -9.984 -21.377 1.00 78.94 223 LEU A CA 1
ATOM 1858 C C . LEU A 1 223 ? 3.941 -11.224 -22.278 1.00 78.94 223 LEU A C 1
ATOM 1860 O O . LEU A 1 223 ? 3.197 -11.182 -23.257 1.00 78.94 223 LEU A O 1
ATOM 1864 N N . ASN A 1 224 ? 4.665 -12.309 -21.969 1.00 83.19 224 ASN A N 1
ATOM 1865 C CA . ASN A 1 224 ? 4.748 -13.531 -22.766 1.00 83.19 224 ASN A CA 1
ATOM 1866 C C . ASN A 1 224 ? 5.034 -13.244 -24.255 1.00 83.19 224 ASN A C 1
ATOM 1868 O O . ASN A 1 224 ? 4.432 -13.838 -25.156 1.00 83.19 224 ASN A O 1
ATOM 1872 N N . LEU A 1 225 ? 5.923 -12.280 -24.524 1.00 84.94 225 LEU A N 1
ATOM 1873 C CA . LEU A 1 225 ? 6.206 -11.850 -25.891 1.00 84.94 225 LEU A CA 1
ATOM 1874 C C . LEU A 1 225 ? 7.077 -12.887 -26.608 1.00 84.94 225 LEU A C 1
ATOM 1876 O O . LEU A 1 225 ? 8.118 -13.296 -26.084 1.00 84.94 225 LEU A O 1
ATOM 1880 N N . PRO A 1 226 ? 6.733 -13.274 -27.849 1.00 89.94 226 PRO A N 1
ATOM 1881 C CA . PRO A 1 226 ? 7.615 -14.095 -28.659 1.00 89.94 226 PRO A CA 1
ATOM 1882 C C . PRO A 1 226 ? 8.912 -13.335 -28.944 1.00 89.94 226 PRO A C 1
ATOM 1884 O O . PRO A 1 226 ? 8.899 -12.337 -29.665 1.00 89.94 226 PRO A O 1
ATOM 1887 N N . CYS A 1 227 ? 10.038 -13.827 -28.427 1.00 90.19 227 CYS A N 1
ATOM 1888 C CA . CYS A 1 227 ? 11.357 -13.226 -28.635 1.00 90.19 227 CYS A CA 1
ATOM 1889 C C . CYS A 1 227 ? 12.315 -14.164 -29.376 1.00 90.19 227 CYS A C 1
ATOM 1891 O O . CYS A 1 227 ? 12.264 -15.388 -29.231 1.00 90.19 227 CYS A O 1
ATOM 1893 N N . TRP A 1 228 ? 13.241 -13.575 -30.126 1.00 91.44 228 TRP A N 1
ATOM 1894 C CA . TRP A 1 228 ? 14.460 -14.233 -30.588 1.00 91.44 228 TRP A CA 1
ATOM 1895 C C . TRP A 1 228 ? 15.644 -13.838 -29.708 1.00 91.44 228 TRP A C 1
ATOM 1897 O O . TRP A 1 228 ? 15.623 -12.791 -29.059 1.00 91.44 228 TRP A O 1
ATOM 1907 N N . ASN A 1 229 ? 16.670 -14.692 -29.668 1.00 89.38 229 ASN A N 1
ATOM 1908 C CA . ASN A 1 229 ? 17.993 -14.224 -29.263 1.00 89.38 229 ASN A CA 1
ATOM 1909 C C . ASN A 1 229 ? 18.583 -13.347 -30.378 1.00 89.38 229 ASN A C 1
ATOM 1911 O O . ASN A 1 229 ? 18.078 -13.335 -31.502 1.00 89.38 229 ASN A O 1
ATOM 1915 N N . PHE A 1 230 ? 19.641 -12.608 -30.070 1.00 88.38 230 PHE A N 1
ATOM 1916 C CA . PHE A 1 230 ? 20.234 -11.692 -31.041 1.00 88.38 230 PHE A CA 1
ATOM 1917 C C . PHE A 1 230 ? 20.832 -12.421 -32.249 1.00 88.38 230 PHE A C 1
ATOM 1919 O O . PHE A 1 230 ? 20.711 -11.909 -33.355 1.00 88.38 230 PHE A O 1
ATOM 1926 N N . LEU A 1 231 ? 21.353 -13.643 -32.071 1.00 87.56 231 LEU A N 1
ATOM 1927 C CA . LEU A 1 231 ? 21.830 -14.474 -33.184 1.00 87.56 231 LEU A CA 1
ATOM 1928 C C . LEU A 1 231 ? 20.742 -14.727 -34.237 1.00 87.56 231 LEU A C 1
ATOM 1930 O O . LEU A 1 231 ? 20.959 -14.528 -35.425 1.00 87.56 231 LEU A O 1
ATOM 1934 N N . ASN A 1 232 ? 19.559 -15.154 -33.793 1.00 88.69 232 ASN A N 1
ATOM 1935 C CA . ASN A 1 232 ? 18.450 -15.477 -34.686 1.00 88.69 232 ASN A CA 1
ATOM 1936 C C . ASN A 1 232 ? 17.746 -14.221 -35.208 1.00 88.69 232 ASN A C 1
ATOM 1938 O O . ASN A 1 232 ? 17.034 -14.293 -36.200 1.00 88.69 232 ASN A O 1
ATOM 1942 N N . ALA A 1 233 ? 17.893 -13.085 -34.525 1.00 90.00 233 ALA A N 1
ATOM 1943 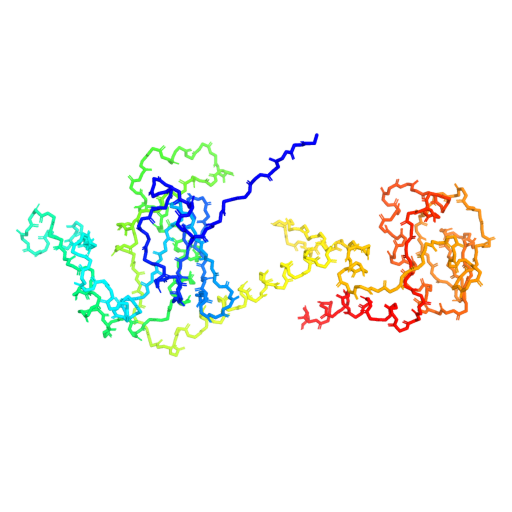C CA . ALA A 1 233 ? 17.306 -11.825 -34.956 1.00 90.00 233 ALA A CA 1
ATOM 1944 C C . ALA A 1 233 ? 18.131 -11.125 -36.040 1.00 90.00 233 ALA A C 1
ATOM 1946 O O . ALA A 1 233 ? 17.559 -10.367 -36.817 1.00 90.00 233 ALA A O 1
ATOM 1947 N N . GLU A 1 234 ? 19.437 -11.380 -36.108 1.00 87.19 234 GLU A N 1
ATOM 1948 C CA . GLU A 1 234 ? 20.357 -10.687 -37.008 1.00 87.19 234 GLU A CA 1
ATOM 1949 C C . GLU A 1 234 ? 19.998 -10.778 -38.518 1.00 87.19 234 GLU A C 1
ATOM 1951 O O . GLU A 1 234 ? 20.023 -9.781 -39.227 1.00 87.19 234 GLU A O 1
ATOM 1956 N N . PRO A 1 235 ? 19.540 -11.917 -39.064 1.00 87.12 235 PRO A N 1
ATOM 1957 C CA . PRO A 1 235 ? 19.109 -11.947 -40.466 1.00 87.12 235 PRO A CA 1
ATOM 1958 C C . PRO A 1 235 ? 17.699 -11.375 -40.695 1.00 87.12 235 PRO A C 1
ATOM 1960 O O . PRO A 1 235 ? 17.228 -11.336 -41.829 1.00 87.12 235 PRO A O 1
ATOM 1963 N N . HIS A 1 236 ? 16.969 -11.013 -39.636 1.00 90.81 236 HIS A N 1
ATOM 1964 C CA . HIS A 1 236 ? 15.530 -10.738 -39.720 1.00 90.81 236 HIS A CA 1
ATOM 1965 C C . HIS A 1 236 ? 15.114 -9.361 -39.211 1.00 90.81 236 HIS A C 1
ATOM 1967 O O . HIS A 1 236 ? 14.060 -8.869 -39.601 1.00 90.81 236 HIS A O 1
ATOM 1973 N N . ARG A 1 237 ? 15.873 -8.766 -38.289 1.00 91.75 237 ARG A N 1
ATOM 1974 C CA . ARG A 1 237 ? 15.507 -7.519 -37.604 1.00 91.75 237 ARG A CA 1
ATOM 1975 C C . ARG A 1 237 ? 16.570 -6.445 -37.720 1.00 91.75 237 ARG A C 1
ATOM 1977 O O . ARG A 1 237 ? 16.208 -5.273 -37.755 1.00 91.75 237 ARG A O 1
ATOM 1984 N N . PHE A 1 238 ? 17.844 -6.812 -37.746 1.00 92.31 238 PHE A N 1
ATOM 1985 C CA . PHE A 1 238 ? 18.952 -5.866 -37.831 1.00 92.31 238 PHE A CA 1
ATOM 1986 C C . PHE A 1 238 ? 20.231 -6.596 -38.236 1.00 92.31 238 PHE A C 1
ATOM 1988 O O . PHE A 1 238 ? 20.448 -7.691 -37.759 1.00 92.31 238 PHE A O 1
ATOM 1995 N N . GLU A 1 239 ? 21.126 -5.986 -38.996 1.00 91.38 239 GLU A N 1
ATOM 1996 C CA . GLU A 1 239 ? 22.417 -6.579 -39.359 1.00 91.38 239 GLU A CA 1
ATOM 1997 C C . GLU A 1 239 ? 23.554 -5.912 -38.581 1.00 91.38 239 GLU A C 1
ATOM 1999 O O . GLU A 1 239 ? 23.545 -4.697 -38.380 1.00 91.38 239 GLU A O 1
ATOM 2004 N N . ILE A 1 240 ? 24.555 -6.676 -38.141 1.00 88.88 240 ILE A N 1
ATOM 2005 C CA . ILE A 1 240 ? 25.737 -6.091 -37.499 1.00 88.88 240 ILE A CA 1
ATOM 2006 C C . ILE A 1 240 ? 26.792 -5.828 -38.558 1.00 88.88 240 ILE A C 1
ATOM 2008 O O . ILE A 1 240 ? 27.370 -6.752 -39.126 1.00 88.88 240 ILE A O 1
ATOM 2012 N N . ILE A 1 241 ? 27.080 -4.550 -38.757 1.00 90.81 241 ILE A N 1
ATOM 2013 C CA . ILE A 1 241 ? 28.011 -4.057 -39.776 1.00 90.81 241 ILE A CA 1
ATOM 2014 C C . ILE A 1 241 ? 29.345 -3.583 -39.180 1.00 90.81 241 ILE A C 1
ATOM 2016 O O . ILE A 1 241 ? 30.291 -3.320 -39.918 1.00 90.81 241 ILE A O 1
ATOM 2020 N N . GLY A 1 242 ? 29.429 -3.469 -37.849 1.00 85.62 242 GLY A N 1
ATOM 2021 C CA . GLY A 1 242 ? 30.623 -3.028 -37.123 1.00 85.62 242 GLY A CA 1
ATOM 2022 C C . GLY A 1 242 ? 31.404 -4.140 -36.416 1.00 85.62 242 GLY A C 1
ATOM 2023 O O . GLY A 1 242 ? 31.100 -5.330 -36.517 1.00 85.62 242 GLY A O 1
ATOM 2024 N N . GLU A 1 243 ? 32.417 -3.745 -35.639 1.00 86.19 243 GLU A N 1
ATOM 2025 C CA . GLU A 1 243 ? 33.246 -4.674 -34.864 1.00 86.19 243 GLU A CA 1
ATOM 2026 C C . GLU A 1 243 ? 32.484 -5.280 -33.671 1.00 86.19 243 GLU A C 1
ATOM 2028 O O . GLU A 1 243 ? 32.171 -4.604 -32.691 1.00 86.19 243 GLU A O 1
ATOM 2033 N N . ARG A 1 244 ? 32.242 -6.598 -33.707 1.00 84.19 244 ARG A N 1
ATOM 2034 C CA . ARG A 1 244 ? 31.484 -7.319 -32.659 1.00 84.19 244 ARG A CA 1
ATOM 2035 C C . ARG A 1 244 ? 32.158 -7.342 -31.286 1.00 84.19 244 ARG A C 1
ATOM 2037 O O . ARG A 1 244 ? 31.476 -7.418 -30.267 1.00 84.19 244 ARG A O 1
ATOM 2044 N N . ASN A 1 245 ? 33.487 -7.284 -31.263 1.00 84.12 245 ASN A N 1
ATOM 2045 C CA . ASN A 1 245 ? 34.280 -7.347 -30.033 1.00 84.12 245 ASN A CA 1
ATOM 2046 C C . ASN A 1 245 ? 34.465 -5.972 -29.377 1.00 84.12 245 ASN A C 1
ATOM 2048 O O . ASN A 1 245 ? 35.106 -5.871 -28.334 1.00 84.12 245 ASN A O 1
ATOM 2052 N N . GLN A 1 246 ? 33.914 -4.912 -29.968 1.00 83.25 246 GLN A N 1
ATOM 2053 C CA . GLN A 1 246 ? 33.955 -3.591 -29.371 1.00 83.25 246 GLN A CA 1
ATOM 2054 C C . GLN A 1 246 ? 32.998 -3.512 -28.176 1.00 83.25 246 GLN A C 1
ATOM 2056 O O . GLN A 1 246 ? 31.842 -3.936 -28.247 1.00 83.25 246 GLN A O 1
ATOM 2061 N N . THR A 1 247 ? 33.463 -2.915 -27.079 1.00 84.88 247 THR A N 1
ATOM 2062 C CA . THR A 1 247 ? 32.616 -2.596 -25.926 1.00 84.88 247 THR A CA 1
ATOM 2063 C C . THR A 1 247 ? 31.532 -1.597 -26.316 1.00 84.88 247 THR A C 1
ATOM 2065 O O . THR A 1 247 ? 31.803 -0.583 -26.965 1.00 84.88 247 THR A O 1
ATOM 2068 N N . ILE A 1 248 ? 30.300 -1.862 -25.897 1.00 83.31 248 ILE A N 1
ATOM 2069 C CA . ILE A 1 248 ? 29.145 -1.023 -26.218 1.00 83.31 248 ILE A CA 1
ATOM 2070 C C . ILE A 1 248 ? 29.148 0.226 -25.340 1.00 83.31 248 ILE A C 1
ATOM 2072 O O . ILE A 1 248 ? 28.974 0.132 -24.128 1.00 83.31 248 ILE A O 1
ATOM 2076 N N . THR A 1 249 ? 29.330 1.402 -25.947 1.00 84.19 249 THR A N 1
ATOM 2077 C CA . THR A 1 249 ? 29.354 2.687 -25.234 1.00 84.19 249 THR A CA 1
ATOM 2078 C C . THR A 1 249 ? 28.754 3.821 -26.071 1.00 84.19 249 THR A C 1
ATOM 2080 O O . THR A 1 249 ? 28.935 3.897 -27.283 1.00 84.19 249 THR A O 1
ATOM 2083 N N . LYS A 1 250 ? 28.049 4.766 -25.442 1.00 83.44 250 LYS A N 1
ATOM 2084 C CA . LYS A 1 250 ? 27.532 5.984 -26.096 1.00 83.44 250 LYS A CA 1
ATOM 2085 C C . LYS A 1 250 ? 26.765 5.706 -27.397 1.00 83.44 250 LYS A C 1
ATOM 2087 O O . LYS A 1 250 ? 27.083 6.267 -28.449 1.00 83.44 250 LYS A O 1
ATOM 2092 N N . ILE A 1 251 ? 25.743 4.857 -27.310 1.00 87.62 251 ILE A N 1
ATOM 2093 C CA . ILE A 1 251 ? 24.932 4.465 -28.464 1.00 87.62 251 ILE A CA 1
ATOM 2094 C C . ILE A 1 251 ? 24.126 5.644 -29.026 1.00 87.62 251 ILE A C 1
ATOM 2096 O O . ILE A 1 251 ? 23.413 6.345 -28.298 1.00 87.62 251 ILE A O 1
ATOM 2100 N N . LYS A 1 252 ? 24.204 5.846 -30.344 1.00 88.69 252 LYS A N 1
ATOM 2101 C CA . LYS A 1 252 ? 23.441 6.863 -31.083 1.00 88.69 252 LYS A CA 1
ATOM 2102 C C . LYS A 1 252 ? 22.761 6.251 -32.296 1.00 88.69 252 LYS A C 1
ATOM 2104 O O . LYS A 1 252 ? 23.263 5.293 -32.859 1.00 88.69 252 LYS A O 1
ATOM 2109 N N . ILE A 1 253 ? 21.640 6.831 -32.707 1.00 90.50 253 ILE A N 1
ATOM 2110 C CA . ILE A 1 253 ? 20.986 6.490 -33.973 1.00 90.50 253 ILE A CA 1
ATOM 2111 C C . ILE A 1 253 ? 21.300 7.611 -34.954 1.00 90.50 253 ILE A C 1
ATOM 2113 O O . ILE A 1 253 ? 21.227 8.786 -34.580 1.00 90.50 253 ILE A O 1
ATOM 2117 N N . LYS A 1 254 ? 21.666 7.244 -36.176 1.00 91.06 254 LYS A N 1
ATOM 2118 C CA . LYS A 1 254 ? 21.785 8.153 -37.309 1.00 91.06 254 LYS A CA 1
ATOM 2119 C C . LYS A 1 254 ? 21.243 7.415 -38.526 1.00 91.06 254 LYS A C 1
ATOM 2121 O O . LYS A 1 254 ? 21.777 6.368 -38.877 1.00 91.06 254 LYS A O 1
ATOM 2126 N N . ASP A 1 255 ? 20.203 7.976 -39.129 1.00 90.94 255 ASP A N 1
ATOM 2127 C CA . ASP A 1 255 ? 19.512 7.387 -40.275 1.00 90.94 255 ASP A CA 1
ATOM 2128 C C . ASP A 1 255 ? 19.041 5.948 -39.962 1.00 90.94 255 ASP A C 1
ATOM 2130 O O . ASP A 1 255 ? 18.370 5.723 -38.953 1.00 90.94 255 ASP A O 1
ATOM 2134 N N . ASP A 1 256 ? 19.416 4.980 -40.789 1.00 92.69 256 ASP A N 1
ATOM 2135 C CA . ASP A 1 256 ? 19.123 3.544 -40.694 1.00 92.69 256 ASP A CA 1
ATOM 2136 C C . ASP A 1 256 ? 20.166 2.756 -39.876 1.00 92.69 256 ASP A C 1
ATOM 2138 O O . ASP A 1 256 ? 20.217 1.521 -39.905 1.00 92.69 256 ASP A O 1
ATOM 2142 N N . LYS A 1 257 ? 21.013 3.465 -39.117 1.00 93.06 257 LYS A N 1
ATOM 2143 C CA . LYS A 1 257 ? 22.132 2.874 -38.382 1.00 93.06 257 LYS A CA 1
ATOM 2144 C C . LYS A 1 257 ? 22.153 3.252 -36.913 1.00 93.06 257 LYS A C 1
ATOM 2146 O O . LYS A 1 257 ? 21.805 4.357 -36.489 1.00 93.06 257 LYS A O 1
ATOM 2151 N N . LEU A 1 258 ? 22.674 2.324 -36.124 1.00 90.12 258 LEU A N 1
ATOM 2152 C CA . LEU A 1 258 ? 23.035 2.506 -34.730 1.00 90.12 258 LEU A CA 1
ATOM 2153 C C . LEU A 1 258 ? 24.559 2.505 -34.614 1.00 90.12 258 LEU A C 1
ATOM 2155 O O . LEU A 1 258 ? 25.247 1.587 -35.061 1.00 90.12 258 LEU A O 1
ATOM 2159 N N . LEU A 1 259 ? 25.078 3.577 -34.026 1.00 90.31 259 LEU A N 1
ATOM 2160 C CA . LEU A 1 259 ? 26.493 3.867 -33.883 1.00 90.31 259 LEU A CA 1
ATOM 2161 C C . LEU A 1 259 ? 26.937 3.617 -32.445 1.00 90.31 259 LEU A C 1
ATOM 2163 O O . LEU A 1 259 ? 26.273 4.050 -31.500 1.00 90.31 259 LEU A O 1
ATOM 2167 N N . ASN A 1 260 ? 28.102 2.993 -32.300 1.00 87.62 260 ASN A N 1
ATOM 2168 C CA . ASN A 1 260 ? 28.860 2.898 -31.060 1.00 87.62 260 ASN A CA 1
ATOM 2169 C C . ASN A 1 260 ? 29.927 3.998 -31.072 1.00 87.62 260 ASN A C 1
ATOM 2171 O O . ASN A 1 260 ? 30.847 3.986 -31.893 1.00 87.62 260 ASN A O 1
ATOM 2175 N N . VAL A 1 261 ? 29.779 5.008 -30.212 1.00 86.31 261 VAL A N 1
ATOM 2176 C CA . VAL A 1 261 ? 30.583 6.242 -30.243 1.00 86.31 261 VAL A CA 1
ATOM 2177 C C . VAL A 1 261 ? 30.469 6.992 -31.586 1.00 86.31 261 VAL A C 1
ATOM 2179 O O . VAL A 1 261 ? 29.622 7.875 -31.732 1.00 86.31 261 VAL A O 1
ATOM 2182 N N . ARG A 1 262 ? 31.341 6.688 -32.555 1.00 84.56 262 ARG A N 1
ATOM 2183 C CA . ARG A 1 262 ? 31.370 7.259 -33.918 1.00 84.56 262 ARG A CA 1
ATOM 2184 C C . ARG A 1 262 ? 31.412 6.182 -35.006 1.00 84.56 262 ARG A C 1
ATOM 2186 O O . ARG A 1 262 ? 31.387 6.531 -36.179 1.00 84.56 262 ARG A O 1
ATOM 2193 N N . GLN A 1 263 ? 31.505 4.911 -34.626 1.00 87.88 263 GLN A N 1
ATOM 2194 C CA . GLN A 1 263 ? 31.591 3.784 -35.546 1.00 87.88 263 GLN A CA 1
ATOM 2195 C C . GLN A 1 263 ? 30.202 3.191 -35.751 1.00 87.88 263 GLN A C 1
ATOM 2197 O O . GLN A 1 263 ? 29.413 3.104 -34.811 1.00 87.88 263 GLN A O 1
ATOM 2202 N N . GLU A 1 264 ? 29.898 2.811 -36.985 1.00 90.88 264 GLU A N 1
ATOM 2203 C CA . GLU A 1 264 ? 28.663 2.105 -37.314 1.00 90.88 264 GLU A CA 1
ATOM 2204 C C . GLU A 1 264 ? 28.715 0.703 -36.697 1.00 90.88 264 GLU A C 1
ATOM 2206 O O . GLU A 1 264 ? 29.723 0.013 -36.830 1.00 90.88 264 GLU A O 1
ATOM 2211 N N . LEU A 1 265 ? 27.661 0.306 -35.981 1.00 87.88 265 LEU A N 1
ATOM 2212 C CA . LEU A 1 265 ? 27.590 -0.987 -35.298 1.00 87.88 265 LEU A CA 1
ATOM 2213 C C . LEU A 1 265 ? 26.499 -1.867 -35.905 1.00 87.88 265 LEU A C 1
ATOM 2215 O O . LEU A 1 265 ? 26.759 -3.018 -36.240 1.00 87.88 265 LEU A O 1
ATOM 2219 N N . ILE A 1 266 ? 25.287 -1.327 -36.041 1.00 90.62 266 ILE A N 1
ATOM 2220 C CA . ILE A 1 266 ? 24.102 -2.072 -36.478 1.00 90.62 266 ILE A CA 1
ATOM 2221 C C . ILE A 1 266 ? 23.375 -1.284 -37.561 1.00 90.62 266 ILE A C 1
ATOM 2223 O O . ILE A 1 266 ? 23.234 -0.069 -37.447 1.00 90.62 266 ILE A O 1
ATOM 2227 N N . PHE A 1 267 ? 22.876 -1.987 -38.565 1.00 93.12 267 PHE A N 1
ATOM 2228 C CA . PHE A 1 267 ? 21.938 -1.501 -39.566 1.00 93.12 267 PHE A CA 1
ATOM 2229 C C . PHE A 1 267 ? 20.556 -2.122 -39.329 1.00 93.12 267 PHE A C 1
ATOM 2231 O O . PHE A 1 267 ? 20.448 -3.293 -38.971 1.00 93.12 267 PHE A O 1
ATOM 2238 N N . SER A 1 268 ? 19.482 -1.359 -39.513 1.00 92.75 268 SER A N 1
ATOM 2239 C CA . SER A 1 268 ? 18.123 -1.906 -39.566 1.00 92.75 268 SER A CA 1
ATOM 2240 C C . SER A 1 268 ? 17.217 -0.978 -40.359 1.00 92.75 268 SER A C 1
ATOM 2242 O O . SER A 1 268 ? 17.201 0.229 -40.130 1.00 92.75 268 SER A O 1
ATOM 2244 N N . GLU A 1 269 ? 16.392 -1.556 -41.227 1.00 90.62 269 GLU A N 1
ATOM 2245 C CA . GLU A 1 269 ? 15.350 -0.820 -41.950 1.00 90.62 269 GLU A CA 1
ATOM 2246 C C . GLU A 1 269 ? 14.203 -0.368 -41.027 1.00 90.62 269 GLU A C 1
ATOM 2248 O O . GLU A 1 269 ? 13.443 0.538 -41.367 1.00 90.62 269 GLU A O 1
ATOM 2253 N N . SER A 1 270 ? 14.072 -0.973 -39.837 1.00 90.44 270 SER A N 1
ATOM 2254 C CA . SER A 1 270 ? 13.054 -0.597 -38.855 1.00 90.44 270 SER A CA 1
ATOM 2255 C C . SER A 1 270 ? 13.608 0.414 -37.855 1.00 90.44 270 SER A C 1
ATOM 2257 O O . SER A 1 270 ? 14.392 0.096 -36.954 1.00 90.44 270 SER A O 1
ATOM 2259 N N . THR A 1 271 ? 13.106 1.644 -37.940 1.00 88.31 271 THR A N 1
ATOM 2260 C CA . THR A 1 271 ? 13.379 2.699 -36.952 1.00 88.31 271 THR A CA 1
ATOM 2261 C C . THR A 1 271 ? 12.964 2.282 -35.537 1.00 88.31 271 THR A C 1
ATOM 2263 O O . THR A 1 271 ? 13.647 2.610 -34.566 1.00 88.31 271 THR A O 1
ATOM 2266 N N . ILE A 1 272 ? 11.900 1.482 -35.406 1.00 86.50 272 ILE A N 1
ATOM 2267 C CA . ILE A 1 272 ? 11.413 0.953 -34.125 1.00 86.50 272 ILE A CA 1
ATOM 2268 C C . ILE A 1 272 ? 12.444 0.011 -33.493 1.00 86.50 272 ILE A C 1
ATOM 2270 O O . ILE A 1 272 ? 12.664 0.075 -32.278 1.00 86.50 272 ILE A O 1
ATOM 2274 N N . VAL A 1 273 ? 13.089 -0.838 -34.300 1.00 89.62 273 VAL A N 1
ATOM 2275 C CA . VAL A 1 273 ? 14.164 -1.735 -33.852 1.00 89.62 273 VAL A CA 1
ATOM 2276 C C . VAL A 1 273 ? 15.384 -0.938 -33.398 1.00 89.62 273 VAL A C 1
ATOM 2278 O O . VAL A 1 273 ? 15.912 -1.217 -32.321 1.00 89.62 273 VAL A O 1
ATOM 2281 N N . LEU A 1 274 ? 15.804 0.081 -34.154 1.00 89.06 274 LEU A N 1
ATOM 2282 C CA . LEU A 1 274 ? 16.947 0.928 -33.787 1.00 89.06 274 LEU A CA 1
ATOM 2283 C C . LEU A 1 274 ? 16.707 1.679 -32.474 1.00 89.06 274 LEU A C 1
ATOM 2285 O O . LEU A 1 274 ? 17.570 1.689 -31.596 1.00 89.06 274 LEU A O 1
ATOM 2289 N N . GLU A 1 275 ? 15.523 2.270 -32.306 1.00 85.25 275 GLU A N 1
ATOM 2290 C CA . GLU A 1 275 ? 15.134 2.946 -31.066 1.00 85.25 275 GLU A CA 1
ATOM 2291 C C . GLU A 1 275 ? 15.088 1.991 -29.875 1.00 85.25 275 GLU A C 1
ATOM 2293 O O . GLU A 1 275 ? 15.582 2.325 -28.796 1.00 85.25 275 GLU A O 1
ATOM 2298 N N . PHE A 1 276 ? 14.543 0.789 -30.072 1.00 87.38 276 PHE A N 1
ATOM 2299 C CA . PHE A 1 276 ? 14.559 -0.254 -29.057 1.00 87.38 276 PHE A CA 1
ATOM 2300 C C . PHE A 1 276 ? 15.992 -0.626 -28.660 1.00 87.38 276 PHE A C 1
ATOM 2302 O O . PHE A 1 276 ? 16.327 -0.581 -27.476 1.00 87.38 276 PHE A O 1
ATOM 2309 N N . LEU A 1 277 ? 16.849 -0.943 -29.635 1.00 87.12 277 LEU A N 1
ATOM 2310 C CA . LEU A 1 277 ? 18.235 -1.340 -29.393 1.00 87.12 277 LEU A CA 1
ATOM 2311 C C . LEU A 1 277 ? 19.035 -0.221 -28.726 1.00 87.12 277 LEU A C 1
ATOM 2313 O O . LEU A 1 277 ? 19.811 -0.501 -27.821 1.00 87.12 277 LEU A O 1
ATOM 2317 N N . LYS A 1 278 ? 18.813 1.049 -29.078 1.00 85.69 278 LYS A N 1
ATOM 2318 C CA . LYS A 1 278 ? 19.479 2.179 -28.413 1.00 85.69 278 LYS A CA 1
ATOM 2319 C C . LYS A 1 278 ? 19.265 2.163 -26.900 1.00 85.69 278 LYS A C 1
ATOM 2321 O O . LYS A 1 278 ? 20.219 2.363 -26.158 1.00 85.69 278 LYS A O 1
ATOM 2326 N N . ILE A 1 279 ? 18.039 1.918 -26.447 1.00 79.75 279 ILE A N 1
ATOM 2327 C CA . ILE A 1 279 ? 17.706 1.908 -25.016 1.00 79.75 279 ILE A CA 1
ATOM 2328 C C . ILE A 1 279 ? 18.125 0.576 -24.390 1.00 79.75 279 ILE A C 1
ATOM 2330 O O . ILE A 1 279 ? 18.741 0.546 -23.327 1.00 79.75 279 ILE A O 1
ATOM 2334 N N . TYR A 1 280 ? 17.852 -0.534 -25.078 1.00 81.38 280 TYR A N 1
ATOM 2335 C CA . TYR A 1 280 ? 18.206 -1.873 -24.624 1.00 81.38 280 TYR A CA 1
ATOM 2336 C C . TYR A 1 280 ? 19.713 -2.022 -24.412 1.00 81.38 280 TYR A C 1
ATOM 2338 O O . TYR A 1 280 ? 20.133 -2.657 -23.455 1.00 81.38 280 TYR A O 1
ATOM 2346 N N . LEU A 1 281 ? 20.548 -1.430 -25.265 1.00 81.12 281 LEU A N 1
ATOM 2347 C CA . LEU A 1 281 ? 22.003 -1.542 -25.177 1.00 81.12 281 LEU A CA 1
ATOM 2348 C C . LEU A 1 281 ? 22.621 -0.643 -24.095 1.00 81.12 281 LEU A C 1
ATOM 2350 O O . LEU A 1 281 ? 23.663 -0.997 -23.546 1.00 81.12 281 LEU A O 1
ATOM 2354 N N . GLN A 1 282 ? 21.962 0.453 -23.701 1.00 75.50 282 GLN A N 1
ATOM 2355 C CA . GLN A 1 282 ? 22.419 1.301 -22.587 1.00 75.50 282 GLN A CA 1
ATOM 2356 C C . GLN A 1 282 ? 22.500 0.540 -21.254 1.00 75.50 282 GLN A C 1
ATOM 2358 O O . GLN A 1 282 ? 23.384 0.815 -20.443 1.00 75.50 282 GLN A O 1
ATOM 2363 N N . GLN A 1 283 ? 21.637 -0.460 -21.024 1.00 70.94 283 GLN A N 1
ATOM 2364 C CA . GLN A 1 283 ? 21.711 -1.286 -19.808 1.00 70.94 283 GLN A CA 1
ATOM 2365 C C . GLN A 1 283 ? 22.989 -2.153 -19.763 1.00 70.94 283 GLN A C 1
ATOM 2367 O O . GLN A 1 283 ? 23.429 -2.577 -18.695 1.00 70.94 283 GLN A O 1
ATOM 2372 N N . TYR A 1 284 ? 23.608 -2.402 -20.921 1.00 71.62 284 TYR A N 1
ATOM 2373 C CA . TYR A 1 284 ? 24.827 -3.199 -21.056 1.00 71.62 284 TYR A CA 1
ATOM 2374 C C . TYR A 1 284 ? 26.102 -2.345 -21.100 1.00 71.62 284 TYR A C 1
ATOM 2376 O O . TYR A 1 284 ? 27.167 -2.851 -20.748 1.00 71.62 284 TYR A O 1
ATOM 2384 N N . GLU A 1 285 ? 25.994 -1.046 -21.413 1.00 69.50 285 GLU A N 1
ATOM 2385 C CA . GLU A 1 285 ? 27.108 -0.083 -21.363 1.00 69.50 285 GLU A CA 1
ATOM 2386 C C . GLU A 1 285 ? 27.777 -0.061 -19.980 1.00 69.50 285 GLU A C 1
ATOM 2388 O O . GLU A 1 285 ? 29.000 -0.123 -19.867 1.00 69.50 285 GLU A O 1
ATOM 2393 N N . LYS A 1 286 ? 26.981 -0.096 -18.903 1.00 65.56 286 LYS A N 1
ATOM 2394 C CA . LYS A 1 286 ? 27.488 -0.129 -17.517 1.00 65.56 286 LYS A CA 1
ATOM 2395 C C . LYS A 1 286 ? 28.233 -1.420 -17.154 1.00 65.56 286 LYS A C 1
ATOM 2397 O O . LYS A 1 286 ? 28.934 -1.447 -16.147 1.00 65.56 286 LYS A O 1
ATOM 2402 N N . ARG A 1 287 ? 28.064 -2.493 -17.935 1.00 68.75 287 ARG A N 1
ATOM 2403 C CA . ARG A 1 287 ? 28.662 -3.818 -17.690 1.00 68.75 287 ARG A CA 1
ATOM 2404 C C . ARG A 1 287 ? 29.930 -4.062 -18.513 1.00 68.75 287 ARG A C 1
ATOM 2406 O O . ARG A 1 287 ? 30.554 -5.100 -18.329 1.00 68.75 287 ARG A O 1
ATOM 2413 N N . GLY A 1 288 ? 30.299 -3.140 -19.409 1.00 74.44 288 GLY A N 1
ATOM 2414 C CA . GLY A 1 288 ? 31.473 -3.286 -20.275 1.00 74.44 288 GLY A CA 1
ATOM 2415 C C . GLY A 1 288 ? 31.364 -4.434 -21.284 1.00 74.44 288 GLY A C 1
ATOM 2416 O O . GLY A 1 288 ? 32.387 -4.938 -21.738 1.00 74.44 288 GLY A O 1
ATOM 2417 N N . LEU A 1 289 ? 30.142 -4.857 -21.620 1.00 79.44 289 LEU A N 1
ATOM 2418 C CA . LEU A 1 289 ? 29.908 -6.000 -22.501 1.00 79.44 289 LEU A CA 1
ATOM 2419 C C . LEU A 1 289 ? 30.090 -5.628 -23.975 1.00 79.44 289 LEU A C 1
ATOM 2421 O O . LEU A 1 289 ? 29.818 -4.501 -24.403 1.00 79.44 289 LEU A O 1
ATOM 2425 N N . THR A 1 290 ? 30.557 -6.603 -24.743 1.00 82.94 290 THR A N 1
ATOM 2426 C CA . THR A 1 290 ? 30.684 -6.532 -26.199 1.00 82.94 290 THR A CA 1
ATOM 2427 C C . THR A 1 290 ? 29.413 -7.035 -26.868 1.00 82.94 290 THR A C 1
ATOM 2429 O O . THR A 1 290 ? 28.555 -7.652 -26.231 1.00 82.94 290 THR A O 1
ATOM 2432 N N . TRP A 1 291 ? 29.280 -6.816 -28.175 1.00 76.50 291 TRP A N 1
ATOM 2433 C CA . TRP A 1 291 ? 28.164 -7.399 -28.907 1.00 76.50 291 TRP A CA 1
ATOM 2434 C C . TRP A 1 291 ? 28.199 -8.933 -28.878 1.00 76.50 291 TRP A C 1
ATOM 2436 O O . TRP A 1 291 ? 27.157 -9.567 -28.718 1.00 76.50 291 TRP A O 1
ATOM 2446 N N . THR A 1 292 ? 29.389 -9.531 -28.976 1.00 79.75 292 THR A N 1
ATOM 2447 C CA . THR A 1 292 ? 29.584 -10.986 -28.886 1.00 79.75 292 THR A CA 1
ATOM 2448 C C . THR A 1 292 ? 28.969 -11.566 -27.608 1.00 79.75 292 THR A C 1
ATOM 2450 O O . THR A 1 292 ? 28.286 -12.590 -27.669 1.00 79.75 292 THR A O 1
ATOM 2453 N N . ASP A 1 293 ? 29.107 -10.870 -26.478 1.00 79.31 293 ASP A N 1
ATOM 2454 C CA . ASP A 1 293 ? 28.513 -11.285 -25.201 1.00 79.31 293 ASP A CA 1
ATOM 2455 C C . ASP A 1 293 ? 26.974 -11.229 -25.232 1.00 79.31 293 ASP A C 1
ATOM 2457 O O . ASP A 1 293 ? 26.285 -12.056 -24.632 1.00 79.31 293 ASP A O 1
ATOM 2461 N N . LEU A 1 294 ? 26.407 -10.281 -25.984 1.00 76.19 294 LEU A N 1
ATOM 2462 C CA . LEU A 1 294 ? 24.960 -10.101 -26.119 1.00 76.19 294 LEU A CA 1
ATOM 2463 C C . LEU A 1 294 ? 24.299 -11.081 -27.086 1.00 76.19 294 LEU A C 1
ATOM 2465 O O . LEU A 1 294 ? 23.079 -11.212 -27.058 1.00 76.19 294 LEU A O 1
ATOM 2469 N N . ILE A 1 295 ? 25.048 -11.805 -27.917 1.00 76.75 295 ILE A N 1
ATOM 2470 C CA . ILE A 1 295 ? 24.463 -12.764 -28.869 1.00 76.75 295 ILE A CA 1
ATOM 2471 C C . ILE A 1 295 ? 23.695 -13.879 -28.141 1.00 76.75 295 ILE A C 1
ATOM 2473 O O . ILE A 1 295 ? 22.613 -14.285 -28.576 1.00 76.75 295 ILE A O 1
ATOM 2477 N N . GLN A 1 296 ? 24.237 -14.358 -27.019 1.00 71.50 296 GLN A N 1
ATOM 2478 C CA . GLN A 1 296 ? 23.643 -15.444 -26.229 1.00 71.50 296 GLN A CA 1
ATOM 2479 C C . GLN A 1 296 ? 22.567 -14.942 -25.261 1.00 71.50 296 GLN A C 1
ATOM 2481 O O . GLN A 1 296 ? 21.592 -15.634 -24.964 1.00 71.50 296 GLN A O 1
ATOM 2486 N N . GLU A 1 297 ? 22.748 -13.718 -24.783 1.00 76.00 297 GLU A N 1
ATOM 2487 C CA . GLU A 1 297 ? 22.020 -13.145 -23.663 1.00 76.00 297 GLU A CA 1
ATOM 2488 C C . GLU A 1 297 ? 20.913 -12.164 -24.104 1.00 76.00 297 GLU A C 1
ATOM 2490 O O . GLU A 1 297 ? 19.881 -12.025 -23.442 1.00 76.00 297 GLU A O 1
ATOM 2495 N N . GLY A 1 298 ? 21.096 -11.468 -25.217 1.00 82.69 298 GLY A N 1
ATOM 2496 C CA . GLY A 1 298 ? 20.166 -10.478 -25.745 1.00 82.69 298 GLY A CA 1
ATOM 2497 C C . GLY A 1 298 ? 18.879 -11.115 -26.255 1.00 82.69 298 GLY A C 1
ATOM 2498 O O . GLY A 1 298 ? 18.889 -12.186 -26.868 1.00 82.69 298 GLY A O 1
ATOM 2499 N N . LYS A 1 299 ? 17.751 -10.448 -26.006 1.00 87.94 299 LYS A N 1
ATOM 2500 C CA . LYS A 1 299 ? 16.428 -10.838 -26.503 1.00 87.94 299 LYS A CA 1
ATOM 2501 C C . LYS A 1 299 ? 15.767 -9.659 -27.195 1.00 87.94 299 LYS A C 1
ATOM 2503 O O . LYS A 1 299 ? 15.817 -8.541 -26.691 1.00 87.94 299 LYS A O 1
ATOM 2508 N N . ILE A 1 300 ? 15.116 -9.928 -28.320 1.00 89.38 300 ILE A N 1
ATOM 2509 C CA . ILE A 1 300 ? 14.303 -8.952 -29.048 1.00 89.38 300 ILE A CA 1
ATOM 2510 C C . ILE A 1 300 ? 12.960 -9.596 -29.419 1.00 89.38 300 ILE A C 1
ATOM 2512 O O . ILE A 1 300 ? 12.955 -10.736 -29.897 1.00 89.38 300 ILE A O 1
ATOM 2516 N N . PRO A 1 301 ? 11.812 -8.933 -29.173 1.00 91.69 301 PRO A N 1
ATOM 2517 C CA . PRO A 1 301 ? 10.507 -9.407 -29.642 1.00 91.69 301 PRO A CA 1
ATOM 2518 C C . PRO A 1 301 ? 10.515 -9.636 -31.151 1.00 91.69 301 PRO A C 1
ATOM 2520 O O . PRO A 1 301 ? 11.237 -8.930 -31.833 1.00 91.69 301 PRO A O 1
ATOM 2523 N N . LYS A 1 302 ? 9.744 -10.587 -31.689 1.00 92.19 302 LYS A N 1
ATOM 2524 C CA . LYS A 1 302 ? 9.828 -11.019 -33.103 1.00 92.19 302 LYS A CA 1
ATOM 2525 C C . LYS A 1 302 ? 9.263 -10.037 -34.132 1.00 92.19 302 LYS A C 1
ATOM 2527 O O . LYS A 1 302 ? 9.695 -10.095 -35.278 1.00 92.19 302 LYS A O 1
ATOM 2532 N N . THR A 1 303 ? 8.367 -9.133 -33.740 1.00 91.69 303 THR A N 1
ATOM 2533 C CA . THR A 1 303 ? 7.750 -8.144 -34.644 1.00 91.69 303 THR A CA 1
ATOM 2534 C C . THR A 1 303 ? 7.830 -6.730 -34.072 1.00 91.69 303 THR A C 1
ATOM 2536 O O . THR A 1 303 ? 8.181 -6.544 -32.901 1.00 91.69 303 THR A O 1
ATOM 2539 N N . ASP A 1 304 ? 7.535 -5.726 -34.897 1.00 89.56 304 ASP A N 1
ATOM 2540 C CA . ASP A 1 304 ? 7.493 -4.326 -34.468 1.00 89.56 304 ASP A CA 1
ATOM 2541 C C . ASP A 1 304 ? 6.292 -4.061 -33.551 1.00 89.56 304 ASP A C 1
ATOM 2543 O O . ASP A 1 304 ? 6.438 -3.322 -32.578 1.00 89.56 304 ASP A O 1
ATOM 2547 N N . GLU A 1 305 ? 5.149 -4.728 -33.757 1.00 88.38 305 GLU A N 1
ATOM 2548 C CA . GLU A 1 305 ? 3.996 -4.636 -32.849 1.00 88.38 305 GLU A CA 1
ATOM 2549 C C . GLU A 1 305 ? 4.361 -5.104 -31.440 1.00 88.38 305 GLU A C 1
ATOM 2551 O O . GLU A 1 305 ? 4.013 -4.439 -30.466 1.00 88.38 305 GLU A O 1
ATOM 2556 N N . TYR A 1 306 ? 5.118 -6.200 -31.308 1.00 88.31 306 TYR A N 1
ATOM 2557 C CA . TYR A 1 306 ? 5.563 -6.672 -29.996 1.00 88.31 306 TYR A CA 1
ATOM 2558 C C . TYR A 1 306 ? 6.612 -5.752 -29.363 1.00 88.31 306 TYR A C 1
ATOM 2560 O O . TYR A 1 306 ? 6.606 -5.576 -28.143 1.00 88.31 306 TYR A O 1
ATOM 2568 N N . ILE A 1 307 ? 7.481 -5.116 -30.161 1.00 85.31 307 ILE A N 1
ATOM 2569 C CA . ILE A 1 307 ? 8.366 -4.062 -29.641 1.00 85.31 307 ILE A CA 1
ATOM 2570 C C . ILE A 1 307 ? 7.535 -2.879 -29.145 1.00 85.31 307 ILE A C 1
ATOM 2572 O O . ILE A 1 307 ? 7.796 -2.378 -28.054 1.00 85.31 307 ILE A O 1
ATOM 2576 N N . GLN A 1 308 ? 6.524 -2.443 -29.896 1.00 83.56 308 GLN A N 1
ATOM 2577 C CA . GLN A 1 308 ? 5.642 -1.360 -29.475 1.00 83.56 308 GLN A CA 1
ATOM 2578 C C . GLN A 1 308 ? 4.824 -1.728 -28.238 1.00 83.56 308 GLN A C 1
ATOM 2580 O O . GLN A 1 308 ? 4.654 -0.881 -27.370 1.00 83.56 308 GLN A O 1
ATOM 2585 N N . GLN A 1 309 ? 4.350 -2.967 -28.115 1.00 80.94 309 GLN A N 1
ATOM 2586 C CA . GLN A 1 309 ? 3.647 -3.451 -26.928 1.00 80.94 309 GLN A CA 1
ATOM 2587 C C . GLN A 1 309 ? 4.560 -3.412 -25.700 1.00 80.94 309 GLN A C 1
ATOM 2589 O O . GLN A 1 309 ? 4.193 -2.816 -24.689 1.00 80.94 309 GLN A O 1
ATOM 2594 N N . GLY A 1 310 ? 5.781 -3.947 -25.817 1.00 78.12 310 GLY A N 1
ATOM 2595 C CA . GLY A 1 310 ? 6.792 -3.832 -24.769 1.00 78.12 310 GLY A CA 1
ATOM 2596 C C . GLY A 1 310 ? 7.097 -2.370 -24.438 1.00 78.12 310 GLY A C 1
ATOM 2597 O O . GLY A 1 310 ? 7.112 -1.991 -23.273 1.00 78.12 310 GLY A O 1
ATOM 2598 N N . ARG A 1 311 ? 7.275 -1.514 -25.454 1.00 74.00 311 ARG A N 1
ATOM 2599 C CA . ARG A 1 311 ? 7.519 -0.073 -25.283 1.00 74.00 311 ARG A CA 1
ATOM 2600 C C . ARG A 1 311 ? 6.355 0.627 -24.605 1.00 74.00 311 ARG A C 1
ATOM 2602 O O . ARG A 1 311 ? 6.606 1.415 -23.712 1.00 74.00 311 ARG A O 1
ATOM 2609 N N . ARG A 1 312 ? 5.103 0.341 -24.950 1.00 72.69 312 ARG A N 1
ATOM 2610 C CA . ARG A 1 312 ? 3.941 0.924 -24.264 1.00 72.69 312 ARG A CA 1
ATOM 2611 C C . ARG A 1 312 ? 3.949 0.562 -22.786 1.00 72.69 312 ARG A C 1
ATOM 2613 O O . ARG A 1 312 ? 3.790 1.464 -21.984 1.00 72.69 312 ARG A O 1
ATOM 2620 N N . SER A 1 313 ? 4.243 -0.685 -22.423 1.00 66.06 313 SER A N 1
ATOM 2621 C CA . SER A 1 313 ? 4.408 -1.073 -21.014 1.00 66.06 313 SER A CA 1
ATOM 2622 C C . SER A 1 313 ? 5.611 -0.410 -20.329 1.00 66.06 313 SER A C 1
ATOM 2624 O O . SER A 1 313 ? 5.597 -0.250 -19.115 1.00 66.06 313 SER A O 1
ATOM 2626 N N . MET A 1 314 ? 6.629 0.005 -21.090 1.00 63.41 314 MET A N 1
ATOM 2627 C CA . MET A 1 314 ? 7.792 0.750 -20.588 1.00 63.41 314 MET A CA 1
ATOM 2628 C C . MET A 1 314 ? 7.570 2.276 -20.506 1.00 63.41 314 MET A C 1
ATOM 2630 O O . MET A 1 314 ? 8.163 2.923 -19.648 1.00 63.41 314 MET A O 1
ATOM 2634 N N . TYR A 1 315 ? 6.743 2.854 -21.389 1.00 56.34 315 TYR A N 1
ATOM 2635 C CA . TYR A 1 315 ? 6.518 4.300 -21.568 1.00 56.34 315 TYR A CA 1
ATOM 2636 C C . TYR A 1 315 ? 5.166 4.804 -21.058 1.00 56.34 315 TYR A C 1
ATOM 2638 O O . TYR A 1 315 ? 4.989 6.016 -20.941 1.00 56.34 315 TYR A O 1
ATOM 2646 N N . SER A 1 316 ? 4.212 3.929 -20.726 1.00 50.12 316 SER A N 1
ATOM 2647 C CA . SER A 1 316 ? 2.888 4.320 -20.217 1.00 50.12 316 SER A CA 1
ATOM 2648 C C . SER A 1 316 ? 2.928 5.084 -18.889 1.00 50.12 316 SER A C 1
ATOM 2650 O O . SER A 1 316 ? 1.871 5.429 -18.382 1.00 50.12 316 SER A O 1
ATOM 2652 N N . PHE A 1 317 ? 4.114 5.374 -18.344 1.00 44.53 317 PHE A N 1
ATOM 2653 C CA . PHE A 1 317 ? 4.284 6.138 -17.112 1.00 44.53 317 PHE A CA 1
ATOM 2654 C C . PHE A 1 317 ? 5.281 7.307 -17.168 1.00 44.53 317 PHE A C 1
ATOM 2656 O O . PHE A 1 317 ? 5.357 8.057 -16.201 1.00 44.53 317 PHE A O 1
ATOM 2663 N N . THR A 1 318 ? 5.999 7.553 -18.274 1.00 37.56 318 THR A N 1
ATOM 2664 C CA . THR A 1 318 ? 6.798 8.797 -18.381 1.00 37.56 318 THR A CA 1
ATOM 2665 C C . THR A 1 318 ? 5.931 10.025 -18.679 1.00 37.56 318 THR A C 1
ATOM 2667 O O . THR A 1 318 ? 6.348 11.135 -18.381 1.00 37.56 318 THR A O 1
ATOM 2670 N N . ASN A 1 319 ? 4.720 9.839 -19.221 1.00 31.25 319 ASN A N 1
ATOM 2671 C CA . ASN A 1 319 ? 3.793 10.932 -19.564 1.00 31.25 319 ASN A CA 1
ATOM 2672 C C . ASN A 1 319 ? 2.631 11.120 -18.571 1.00 31.25 319 ASN A C 1
ATOM 2674 O O . ASN A 1 319 ? 1.820 12.015 -18.773 1.00 31.25 319 ASN A O 1
ATOM 2678 N N . SER A 1 320 ? 2.528 10.300 -17.523 1.00 28.11 320 SER A N 1
ATOM 2679 C CA . SER A 1 320 ? 1.528 10.462 -16.452 1.00 28.11 320 SER A CA 1
ATOM 2680 C C . SER A 1 320 ? 2.093 11.139 -15.196 1.00 28.11 320 SER A C 1
ATOM 2682 O O . SER A 1 320 ? 1.387 11.240 -14.201 1.00 28.11 320 SER A O 1
ATOM 2684 N N . ASN A 1 321 ? 3.354 11.585 -15.248 1.00 28.80 321 ASN A N 1
ATOM 2685 C CA . ASN A 1 321 ? 4.047 12.327 -14.189 1.00 28.80 321 ASN A CA 1
ATOM 2686 C C . ASN A 1 321 ? 4.331 13.795 -14.579 1.00 28.80 321 ASN A C 1
ATOM 2688 O O . ASN A 1 321 ? 5.237 14.401 -14.014 1.00 28.80 321 ASN A O 1
ATOM 2692 N N . ASN A 1 322 ? 3.580 14.351 -15.539 1.00 27.27 322 ASN A N 1
ATOM 2693 C CA . ASN A 1 322 ? 3.544 15.796 -15.796 1.00 27.27 322 ASN A CA 1
ATOM 2694 C C . ASN A 1 322 ? 2.233 16.392 -15.298 1.00 27.27 322 ASN A C 1
ATOM 2696 O O . ASN A 1 322 ? 1.176 15.827 -15.665 1.00 27.27 322 ASN A O 1
#

Foldseek 3Di:
DDPDDDDPPPDPRPPPVPDDDDLLQQQQAKWWKDAQQDFIAIAHGVVVVTTDDDDPRIDIGGQLLSVLVSVVLVVVVVQWDWAACVVCVVVVNNDGDIDRSNVVSVVCNVVSVQDDVLLVSLCCRDPNNLVLLVVQQPPPPQPPCVDPPDDGRRRRDPNSVNPDDDDRDGPVVSVVSSVVSVVVVVVVVVVVVQVQLPWDWDDDVDPDDIDTDGPLVSNCVVVVFAKDQPQVCCVPFKPFPDDQQQFADDWDDDDQFIDRPNHTTIGGPDPLSSVLCSSVCVSRNVVRDGNVNRRVPPIDGRDSVSSVVSVCVVCVPVVVVD